Protein AF-A0A8C6VKA5-F1 (afdb_monomer_lite)

Secondary structure (DSSP, 8-state):
-------------SS-----------------------HHHHHHHHHHSTTHHHHHHHHHHHHHHHHHHHHHHHHHHHHHHHHHHHHHHHHHHHHHHHHHT-TT-TTHHHHHHHHHHHHHHHHHHHHHHHHIIIIISHHHHHHHHHHHHHHHHHHHHHHHHHHHHHHHHHHHHHHHHHHHHHHHHHHHHHHHHHHHHHHHHTTS-S--HHHHHHHHHHHHHHHHHHHHHHHHHHHHHHHHHHHHHHHHHHHHHHHHHHHHHHHHHHHHHHHTTT-TTGGGS-S---TT-HHHHHHHHTTSS-----

Foldseek 3Di:
DDDDDDDDDDDDDDDDDDDDDDDDDDDDDDDDDDDPDDPVRVLVVLLPDDCSLVVLLVVLVVVLVVLVVVLVVLVVVLVVLLVVLVVLLVCLVVVLVVLVVDPPDPCSVVSNVVSVVSNVVSVVSNVLSVCCCPPFPNVVLVVLSVVSVVLSVVLVVVLVVLVVVLVVLVVQLVVLVVQLVVLVVVLVVLVVVLVVVVVVVVVDPDDCPVVNVVSVVVSVVSVVSNVVSVVSNVVSVVSSVVSVVVSSVSSSVSSVVSVVSVVVSVVSVVRRCPDVSVVVPPPDPPDDCPVVVVVVVVVPPDDDDD

InterPro domains:
  IPR027267 AH/BAR domain superfamily [G3DSA:1.20.1270.60] (39-277)
  IPR027267 AH/BAR domain superfamily [SSF103657] (52-269)
  IPR031160 F-BAR domain [PS51741] (40-306)
  IPR051025 Rho GTPase-activating [PTHR15228] (62-210)
  IPR054713 GMIP/FCHO2-like, FCH domain [PF22699] (51-272)

pLDDT: mean 76.08, std 25.07, range [24.52, 98.12]

Organism: Naja naja (NCBI:txid35670)

Radius of gyration: 41.22 Å; chains: 1; bounding box: 80×57×147 Å

Sequence (306 aa):
DALEISIGNAYYEIFGLPGTAELQSTASANIGNGERFTIEEADEMLIKCEGGVEAALKYAKMWCKYIKELLNWIDKRITYETEFAKNILKIAEAGRNIVLSQNGMPLQALYTLVMEHDIKAGNIAMDTAGTLHLREYYEPLWAKRNEIEKWRKEFKDQWQKEQKRMNDSLSSMRKSRLHYLQRCEDLEKAKVQSAKAEEEFQTITSSGNKQLEKRRRYRDEAQLKVQESEVAYRSCVSESNNRRLELKKVRERIISHIRKLMYQGDEMLVRVPRHPKATGFPPQMPTVLAYETCILQDSFAGDVYQ

Structure (mmCIF, N/CA/C/O backbone):
data_AF-A0A8C6VKA5-F1
#
_entry.id   AF-A0A8C6VKA5-F1
#
loop_
_atom_site.group_PDB
_atom_site.id
_atom_site.type_symbol
_atom_site.label_atom_id
_atom_site.label_alt_id
_atom_site.label_comp_id
_atom_site.label_asym_id
_atom_site.label_entity_id
_atom_site.label_seq_id
_atom_site.pdbx_PDB_ins_code
_atom_site.Cartn_x
_atom_site.Cartn_y
_atom_site.Cartn_z
_atom_site.occupancy
_atom_site.B_iso_or_equiv
_atom_site.auth_seq_id
_atom_site.auth_comp_id
_atom_site.auth_asym_id
_atom_site.auth_atom_id
_atom_site.pdbx_PDB_model_num
ATOM 1 N N . ASP A 1 1 ? 36.207 -46.364 8.122 1.00 30.02 1 ASP A N 1
ATOM 2 C CA . ASP A 1 1 ? 37.376 -46.156 7.255 1.00 30.02 1 ASP A CA 1
ATOM 3 C C . ASP A 1 1 ? 36.965 -45.897 5.823 1.00 30.02 1 ASP A C 1
ATOM 5 O O . ASP A 1 1 ? 36.061 -46.556 5.334 1.00 30.02 1 ASP A O 1
ATOM 9 N N . ALA A 1 2 ? 37.664 -44.934 5.222 1.00 28.47 2 ALA A N 1
ATOM 10 C CA . ALA A 1 2 ? 37.782 -44.631 3.795 1.00 28.47 2 ALA A CA 1
ATOM 11 C C . ALA A 1 2 ? 36.570 -44.036 3.040 1.00 28.47 2 ALA A C 1
ATOM 13 O O . ALA A 1 2 ? 35.624 -44.708 2.648 1.00 28.47 2 ALA A O 1
ATOM 14 N N . LEU A 1 3 ? 36.702 -42.721 2.828 1.00 30.52 3 LEU A N 1
ATOM 15 C CA . LEU A 1 3 ? 36.365 -41.931 1.637 1.00 30.52 3 LEU A CA 1
ATOM 16 C C . LEU A 1 3 ? 36.137 -42.726 0.338 1.00 30.52 3 LEU A C 1
ATOM 18 O O . LEU A 1 3 ? 37.007 -43.498 -0.042 1.00 30.52 3 LEU A O 1
ATOM 22 N N . GLU A 1 4 ? 35.106 -42.354 -0.428 1.00 28.20 4 GLU A N 1
ATOM 23 C CA . GLU A 1 4 ? 35.310 -41.949 -1.827 1.00 28.20 4 GLU A CA 1
ATOM 24 C C . GLU A 1 4 ? 34.135 -41.124 -2.374 1.00 28.20 4 GLU A C 1
ATOM 26 O O . GLU A 1 4 ? 32.958 -41.434 -2.201 1.00 28.20 4 GLU A O 1
ATOM 31 N N . ILE A 1 5 ? 34.506 -40.015 -3.006 1.00 30.22 5 ILE A N 1
ATOM 32 C CA . ILE A 1 5 ? 33.667 -39.092 -3.762 1.00 30.22 5 ILE A CA 1
ATOM 33 C C . ILE A 1 5 ? 33.513 -39.679 -5.167 1.00 30.22 5 ILE A C 1
ATOM 35 O O . ILE A 1 5 ? 34.523 -39.989 -5.792 1.00 30.22 5 ILE A O 1
ATOM 39 N N . SER A 1 6 ? 32.299 -39.721 -5.720 1.00 26.75 6 SER A N 1
ATOM 40 C CA . SER A 1 6 ? 32.146 -39.570 -7.169 1.00 26.75 6 SER A CA 1
ATOM 41 C C . SER A 1 6 ? 30.825 -38.909 -7.551 1.00 26.75 6 SER A C 1
ATOM 43 O O . SER A 1 6 ? 29.776 -39.110 -6.945 1.00 26.75 6 SER A O 1
ATOM 45 N N . ILE A 1 7 ? 30.970 -38.048 -8.544 1.00 27.02 7 ILE A N 1
ATOM 46 C CA . ILE A 1 7 ? 30.085 -37.018 -9.071 1.00 27.02 7 ILE A CA 1
ATOM 47 C C . ILE A 1 7 ? 29.102 -37.628 -10.081 1.00 27.02 7 ILE A C 1
ATOM 49 O O . ILE A 1 7 ? 29.497 -38.471 -10.879 1.00 27.02 7 ILE A O 1
ATOM 53 N N . GLY A 1 8 ? 27.889 -37.067 -10.165 1.00 24.52 8 GLY A N 1
ATOM 54 C CA . GLY A 1 8 ? 27.296 -36.789 -11.479 1.00 24.52 8 GLY A CA 1
ATOM 55 C C . GLY A 1 8 ? 25.886 -37.308 -11.758 1.00 24.52 8 GLY A C 1
ATOM 56 O O . GLY A 1 8 ? 25.730 -38.464 -12.116 1.00 24.52 8 GLY A O 1
ATOM 57 N N . ASN A 1 9 ? 24.944 -36.350 -11.763 1.00 26.23 9 ASN A N 1
ATOM 58 C CA . ASN A 1 9 ? 23.833 -36.153 -12.715 1.00 26.23 9 ASN A CA 1
ATOM 59 C C . ASN A 1 9 ? 22.750 -37.261 -12.831 1.00 26.23 9 ASN A C 1
ATOM 61 O O . ASN A 1 9 ? 23.038 -38.440 -12.887 1.00 26.23 9 ASN A O 1
ATOM 65 N N . ALA A 1 10 ? 21.453 -36.977 -12.952 1.00 26.86 10 ALA A N 1
ATOM 66 C CA . ALA A 1 10 ? 20.791 -35.787 -13.461 1.00 26.86 10 ALA A CA 1
ATOM 67 C C . ALA A 1 10 ? 19.321 -35.745 -12.997 1.00 26.86 10 ALA A C 1
ATOM 69 O O . ALA A 1 10 ? 18.651 -36.770 -12.969 1.00 26.86 10 ALA A O 1
ATOM 70 N N . TYR A 1 11 ? 18.849 -34.526 -12.716 1.00 32.19 11 TYR A N 1
ATOM 71 C CA . TYR A 1 11 ? 17.541 -33.981 -13.099 1.00 32.19 11 TYR A CA 1
ATOM 72 C C . TYR A 1 11 ? 16.330 -34.925 -13.097 1.00 32.19 11 TYR A C 1
ATOM 74 O O . TYR A 1 11 ? 16.078 -35.567 -14.104 1.00 32.19 11 TYR A O 1
ATOM 82 N N . TYR A 1 12 ? 15.531 -34.881 -12.026 1.00 27.11 12 TYR A N 1
ATOM 83 C CA . TYR A 1 12 ? 14.058 -34.785 -12.033 1.00 27.11 12 TYR A CA 1
ATOM 84 C C . TYR A 1 12 ? 13.578 -34.793 -10.572 1.00 27.11 12 TYR A C 1
ATOM 86 O O . TYR A 1 12 ? 13.401 -35.867 -10.026 1.00 27.11 12 TYR A O 1
ATOM 94 N N . GLU A 1 13 ? 13.416 -33.623 -9.931 1.00 28.64 13 GLU A N 1
ATOM 95 C CA . GLU A 1 13 ? 12.525 -33.418 -8.760 1.00 28.64 13 GLU A CA 1
ATOM 96 C C . GLU A 1 13 ? 12.660 -31.995 -8.182 1.00 28.64 13 GLU A C 1
ATOM 98 O O . GLU A 1 13 ? 13.546 -31.714 -7.383 1.00 28.64 13 GLU A O 1
ATOM 103 N N . ILE A 1 14 ? 11.766 -31.082 -8.573 1.00 32.19 14 ILE A N 1
ATOM 104 C CA . ILE A 1 14 ? 11.487 -29.800 -7.896 1.00 32.19 14 ILE A CA 1
ATOM 105 C C . ILE A 1 14 ? 10.023 -29.472 -8.265 1.00 32.19 14 ILE A C 1
ATOM 107 O O . ILE A 1 14 ? 9.770 -28.989 -9.359 1.00 32.19 14 ILE A O 1
ATOM 111 N N . PHE A 1 15 ? 8.968 -29.758 -7.504 1.00 27.02 15 PHE A N 1
ATOM 112 C CA . PHE A 1 15 ? 8.825 -30.139 -6.108 1.00 27.02 15 PHE A CA 1
ATOM 113 C C . PHE A 1 15 ? 7.570 -31.005 -5.941 1.00 27.02 15 PHE A C 1
ATOM 115 O O . PHE A 1 15 ? 6.478 -30.607 -6.345 1.00 27.02 15 PHE A O 1
ATOM 122 N N . GLY A 1 16 ? 7.714 -32.112 -5.224 1.00 26.62 16 GLY A N 1
ATOM 123 C CA . GLY A 1 16 ? 6.617 -32.761 -4.526 1.00 26.62 16 GLY A CA 1
ATOM 124 C C . GLY A 1 16 ? 7.179 -33.837 -3.619 1.00 26.62 16 GLY A C 1
ATOM 125 O O . GLY A 1 16 ? 7.604 -34.854 -4.132 1.00 26.62 16 GLY A O 1
ATOM 126 N N . LEU A 1 17 ? 7.176 -33.630 -2.301 1.00 28.55 17 LEU A N 1
ATOM 127 C CA . LEU A 1 17 ? 7.265 -34.724 -1.330 1.00 28.55 17 LEU A CA 1
ATOM 128 C C . LEU A 1 17 ? 6.517 -34.361 -0.027 1.00 28.55 17 LEU A C 1
ATOM 130 O O . LEU A 1 17 ? 6.279 -33.177 0.234 1.00 28.55 17 LEU A O 1
ATOM 134 N N . PRO A 1 18 ? 6.081 -35.374 0.747 1.00 31.50 18 PRO A N 1
ATOM 135 C CA . PRO A 1 18 ? 4.853 -35.355 1.527 1.00 31.50 18 PRO A CA 1
ATOM 136 C C . PRO A 1 18 ? 5.070 -35.412 3.050 1.00 31.50 18 PRO A C 1
ATOM 138 O O . PRO A 1 18 ? 6.119 -35.812 3.538 1.00 31.50 18 PRO A O 1
ATOM 141 N N . GLY A 1 19 ? 3.995 -35.092 3.777 1.00 24.66 19 GLY A N 1
ATOM 142 C CA . GLY A 1 19 ? 3.527 -35.848 4.944 1.00 24.66 19 GLY A CA 1
ATOM 143 C C . GLY A 1 19 ? 4.345 -35.826 6.238 1.00 24.66 19 GLY A C 1
ATOM 144 O O . GLY A 1 19 ? 5.205 -36.671 6.452 1.00 24.66 19 GLY A O 1
ATOM 145 N N . THR A 1 20 ? 3.886 -35.021 7.197 1.00 28.48 20 THR A N 1
ATOM 146 C CA . THR A 1 20 ? 3.724 -35.474 8.588 1.00 28.48 20 THR A CA 1
ATOM 147 C C . THR A 1 20 ? 2.272 -35.217 9.018 1.00 28.48 20 THR A C 1
ATOM 149 O O . THR A 1 20 ? 1.837 -34.078 9.164 1.00 28.48 20 THR A O 1
ATOM 152 N N . ALA A 1 21 ? 1.493 -36.295 9.149 1.00 28.97 21 ALA A N 1
ATOM 153 C CA . ALA A 1 21 ? 0.297 -36.359 9.997 1.00 28.97 21 ALA A CA 1
ATOM 154 C C . ALA A 1 21 ? 0.791 -36.654 11.438 1.00 28.97 21 ALA A C 1
ATOM 156 O O . ALA A 1 21 ? 1.881 -37.192 11.591 1.00 28.97 21 ALA A O 1
ATOM 157 N N . GLU A 1 22 ? 0.151 -36.308 12.551 1.00 26.17 22 GLU A N 1
ATOM 158 C CA . GLU A 1 22 ? -1.266 -36.193 12.869 1.00 26.17 22 GLU A CA 1
ATOM 159 C C . GLU A 1 22 ? -1.460 -35.160 13.994 1.00 26.17 22 GLU A C 1
ATOM 161 O O . GLU A 1 22 ? -0.696 -35.125 14.956 1.00 26.17 22 GLU A O 1
ATOM 166 N N . LEU A 1 23 ? -2.531 -34.372 13.908 1.00 29.77 23 LEU A N 1
ATOM 167 C CA . LEU A 1 23 ? -3.522 -34.240 14.981 1.00 29.77 23 LEU A CA 1
ATOM 168 C C . LEU A 1 23 ? -4.789 -33.634 14.362 1.00 29.77 23 LEU A C 1
ATOM 170 O O . LEU A 1 23 ? -4.792 -32.525 13.831 1.00 29.77 23 LEU A O 1
ATOM 174 N N . GLN A 1 24 ? -5.835 -34.460 14.369 1.00 28.08 24 GLN A N 1
ATOM 175 C CA . GLN A 1 24 ? -7.208 -34.222 13.917 1.00 28.08 24 GLN A CA 1
ATOM 176 C C . GLN A 1 24 ? -7.790 -32.975 14.632 1.00 28.08 24 GLN A C 1
ATOM 178 O O . GLN A 1 24 ? -7.353 -32.627 15.720 1.00 28.08 24 GLN A O 1
ATOM 183 N N . SER A 1 25 ? -8.801 -32.252 14.153 1.00 25.44 25 SER A N 1
ATOM 184 C CA . SER A 1 25 ? -10.033 -32.729 13.545 1.00 25.44 25 SER A CA 1
ATOM 185 C C . SER A 1 25 ? -10.895 -31.539 13.096 1.00 25.44 25 SER A C 1
ATOM 187 O O . SER A 1 25 ? -10.917 -30.494 13.742 1.00 25.44 25 SER A O 1
ATOM 189 N N . THR A 1 26 ? -11.715 -31.811 12.084 1.00 27.88 26 THR A N 1
ATOM 190 C CA . THR A 1 26 ? -12.967 -31.150 11.675 1.00 27.88 26 THR A CA 1
ATOM 191 C C . THR A 1 26 ? -12.948 -29.980 10.681 1.00 27.88 26 THR A C 1
ATOM 193 O O . THR A 1 26 ? -12.428 -28.899 10.920 1.00 27.88 26 THR A O 1
ATOM 196 N N . ALA A 1 27 ? -13.705 -30.251 9.608 1.00 31.52 27 ALA A N 1
ATOM 197 C CA . ALA A 1 27 ? -14.437 -29.353 8.722 1.00 31.52 27 ALA A CA 1
ATOM 198 C C . ALA A 1 27 ? -13.637 -28.572 7.667 1.00 31.52 27 ALA A C 1
ATOM 200 O O . ALA A 1 27 ? -13.193 -27.453 7.892 1.00 31.52 27 ALA A O 1
ATOM 201 N N . SER A 1 28 ? -13.648 -29.070 6.428 1.00 28.11 28 SER A N 1
ATOM 202 C CA . SER A 1 28 ? -14.569 -28.517 5.419 1.00 28.11 28 SER A CA 1
ATOM 203 C C . SER A 1 28 ? -14.507 -29.307 4.113 1.00 28.11 28 SER A C 1
ATOM 205 O O . SER A 1 28 ? -13.442 -29.635 3.599 1.00 28.11 28 SER A O 1
ATOM 207 N N . ALA A 1 29 ? -15.696 -29.635 3.622 1.00 31.27 29 ALA A N 1
ATOM 208 C CA . ALA A 1 29 ? -15.948 -30.328 2.376 1.00 31.27 29 ALA A CA 1
ATOM 209 C C . ALA A 1 29 ? -15.672 -29.441 1.147 1.00 31.27 29 ALA A C 1
ATOM 211 O O . ALA A 1 29 ? -15.857 -28.230 1.202 1.00 31.27 29 ALA A O 1
ATOM 212 N N . ASN A 1 30 ? -15.308 -30.112 0.049 1.00 33.75 30 ASN A N 1
ATOM 213 C CA . ASN A 1 30 ? -15.488 -29.740 -1.359 1.00 33.75 30 ASN A CA 1
ATOM 214 C C . ASN A 1 30 ? -15.142 -28.307 -1.795 1.00 33.75 30 ASN A C 1
ATOM 216 O O . ASN A 1 30 ? -15.966 -27.402 -1.716 1.00 33.75 30 ASN A O 1
ATOM 220 N N . ILE A 1 31 ? -13.995 -28.164 -2.466 1.00 35.16 31 ILE A N 1
ATOM 221 C CA . ILE A 1 31 ? -13.795 -27.116 -3.475 1.00 35.16 31 ILE A CA 1
ATOM 222 C C . ILE A 1 31 ? -13.535 -27.822 -4.806 1.00 35.16 31 ILE A C 1
ATOM 224 O O . ILE A 1 31 ? -12.411 -28.198 -5.132 1.00 35.16 31 ILE A O 1
ATOM 228 N N . GLY A 1 32 ? -14.623 -28.062 -5.535 1.00 31.59 32 GLY A N 1
ATOM 229 C CA . GLY A 1 32 ? -14.611 -28.372 -6.958 1.00 31.59 32 GLY A CA 1
ATOM 230 C C . GLY A 1 32 ? -15.017 -27.127 -7.749 1.00 31.59 32 GLY A C 1
ATOM 231 O O . GLY A 1 32 ? -15.870 -26.372 -7.295 1.00 31.59 32 GLY A O 1
ATOM 232 N N . ASN A 1 33 ? -14.421 -26.986 -8.934 1.00 33.56 33 ASN A N 1
ATOM 233 C CA . ASN A 1 33 ? -14.591 -25.950 -9.962 1.00 33.56 33 ASN A CA 1
ATOM 234 C C . ASN A 1 33 ? -13.856 -24.614 -9.770 1.00 33.56 33 ASN A C 1
ATOM 236 O O . ASN A 1 33 ? -14.171 -23.787 -8.922 1.00 33.56 33 ASN A O 1
ATOM 240 N N . GLY A 1 34 ? -12.894 -24.390 -10.672 1.00 39.41 34 GLY A N 1
ATOM 241 C CA . GLY A 1 34 ? -12.299 -23.090 -10.954 1.00 39.41 34 GLY A CA 1
ATOM 242 C C . GLY A 1 34 ? -13.273 -22.199 -11.718 1.00 39.41 34 GLY A C 1
ATOM 243 O O . GLY A 1 34 ? -13.143 -22.023 -12.928 1.00 39.41 34 GLY A O 1
ATOM 244 N N . GLU A 1 35 ? -14.242 -21.634 -11.009 1.00 41.28 35 GLU A N 1
ATOM 245 C CA . GLU A 1 35 ? -14.992 -20.481 -11.494 1.00 41.28 35 GLU A CA 1
ATOM 246 C C . GLU A 1 35 ? -14.107 -19.232 -11.387 1.00 41.28 35 GLU A C 1
ATOM 248 O O . GLU A 1 35 ? -13.490 -18.957 -10.354 1.00 41.28 35 GLU A O 1
ATOM 253 N N . ARG A 1 36 ? -14.002 -18.467 -12.481 1.00 44.97 36 ARG A N 1
ATOM 254 C CA . ARG A 1 36 ? -13.462 -17.105 -12.423 1.00 44.97 36 ARG A CA 1
ATOM 255 C C . ARG A 1 36 ? -14.445 -16.271 -11.607 1.00 44.97 36 ARG A C 1
ATOM 257 O O . ARG A 1 36 ? -15.444 -15.818 -12.153 1.00 44.97 36 ARG A O 1
ATOM 264 N N . PHE A 1 37 ? -14.145 -16.082 -10.327 1.00 46.62 37 PHE A N 1
ATOM 265 C CA . PHE A 1 37 ? -14.880 -15.159 -9.469 1.00 46.62 37 PHE A CA 1
ATOM 266 C C . PHE A 1 37 ? -14.964 -13.779 -10.124 1.00 46.62 37 PHE A C 1
ATOM 268 O O . PHE A 1 37 ? -13.972 -13.276 -10.669 1.00 46.62 37 PHE A O 1
ATOM 275 N N . THR A 1 38 ? -16.138 -13.158 -10.058 1.00 64.06 38 THR A N 1
ATOM 276 C CA . THR A 1 38 ? -16.267 -11.737 -10.371 1.00 64.06 38 THR A CA 1
ATOM 277 C C . THR A 1 38 ? -15.461 -10.909 -9.367 1.00 64.06 38 THR A C 1
ATOM 279 O O . THR A 1 38 ? -15.091 -11.363 -8.279 1.00 64.06 38 THR A O 1
ATOM 282 N N . ILE A 1 39 ? -15.136 -9.676 -9.751 1.00 61.91 39 ILE A N 1
ATOM 283 C CA . ILE A 1 39 ? -14.315 -8.762 -8.949 1.00 61.91 39 ILE A CA 1
ATOM 284 C C . ILE A 1 39 ? -14.961 -8.510 -7.578 1.00 61.91 39 ILE A C 1
ATOM 286 O O . ILE A 1 39 ? -14.274 -8.436 -6.558 1.00 61.91 39 ILE A O 1
ATOM 290 N N . GLU A 1 40 ? -16.283 -8.402 -7.568 1.00 66.12 40 GLU A N 1
ATOM 291 C CA . GLU A 1 40 ? -17.113 -8.179 -6.396 1.00 66.12 40 GLU A CA 1
ATOM 292 C C . GLU A 1 40 ? -17.187 -9.437 -5.515 1.00 66.12 40 GLU A C 1
ATOM 294 O O . GLU A 1 40 ? -17.049 -9.334 -4.298 1.00 66.12 40 GLU A O 1
ATOM 299 N N . GLU A 1 41 ? -17.295 -10.631 -6.105 1.00 64.25 41 GLU A N 1
ATOM 300 C CA . GLU A 1 41 ? -17.298 -11.905 -5.366 1.00 64.25 41 GLU A CA 1
ATOM 301 C C . GLU A 1 41 ? -15.949 -12.202 -4.696 1.00 64.25 41 GLU A C 1
ATOM 303 O O . GLU A 1 41 ? -15.910 -12.683 -3.561 1.00 64.25 41 GLU A O 1
ATOM 308 N N . ALA A 1 42 ? -14.835 -11.879 -5.359 1.00 65.50 42 ALA A N 1
ATOM 309 C CA . ALA A 1 42 ? -13.499 -12.030 -4.787 1.00 65.50 42 ALA A CA 1
ATOM 310 C C . ALA A 1 42 ? -13.275 -11.078 -3.596 1.00 65.50 42 ALA A C 1
ATOM 312 O O . ALA A 1 42 ? -12.729 -11.491 -2.567 1.00 65.50 42 ALA A O 1
ATOM 313 N N . ASP A 1 43 ? -13.734 -9.824 -3.707 1.00 69.88 43 ASP A N 1
ATOM 314 C CA . ASP A 1 43 ? -13.731 -8.868 -2.596 1.00 69.88 43 ASP A CA 1
ATOM 315 C C . ASP A 1 43 ? -14.608 -9.379 -1.446 1.00 69.88 43 ASP A C 1
ATOM 317 O O . ASP A 1 43 ? -14.170 -9.386 -0.296 1.00 69.88 43 ASP A O 1
ATOM 321 N N . GLU A 1 44 ? -15.816 -9.867 -1.739 1.00 69.69 44 GLU A N 1
ATOM 322 C CA . GLU A 1 44 ? -16.719 -10.426 -0.733 1.00 69.69 44 GLU A CA 1
ATOM 323 C C . GLU A 1 44 ? -16.117 -11.627 0.000 1.00 69.69 44 GLU A C 1
ATOM 325 O O . GLU A 1 44 ? -16.237 -11.719 1.225 1.00 69.69 44 GLU A O 1
ATOM 330 N N . MET A 1 45 ? -15.444 -12.534 -0.710 1.00 69.56 45 MET A N 1
ATOM 331 C CA . MET A 1 45 ? -14.731 -13.654 -0.095 1.00 69.56 45 MET A CA 1
ATOM 332 C C . MET A 1 45 ? -13.596 -13.165 0.814 1.00 69.56 45 MET A C 1
ATOM 334 O O . MET A 1 45 ? -13.502 -13.591 1.966 1.00 69.56 45 MET A O 1
ATOM 338 N N . LEU A 1 46 ? -12.774 -12.218 0.351 1.00 67.38 46 LEU A N 1
ATOM 339 C CA . LEU A 1 46 ? -11.685 -11.632 1.145 1.00 67.38 46 LEU A CA 1
ATOM 340 C C . LEU A 1 46 ? -12.193 -10.867 2.377 1.00 67.38 46 LEU A C 1
ATOM 342 O O . LEU A 1 46 ? -11.557 -10.903 3.432 1.00 67.38 46 LEU A O 1
ATOM 346 N N . ILE A 1 47 ? -13.343 -10.201 2.277 1.00 72.38 47 ILE A N 1
ATOM 347 C CA . ILE A 1 47 ? -13.985 -9.507 3.399 1.00 72.38 47 ILE A CA 1
ATOM 348 C C . ILE A 1 47 ? -14.525 -10.513 4.428 1.00 72.38 47 ILE A C 1
ATOM 350 O O . ILE A 1 47 ? -14.447 -10.248 5.634 1.00 72.38 47 ILE A O 1
ATOM 354 N N . LYS A 1 48 ? -15.055 -11.657 3.977 1.00 71.69 48 LYS A N 1
ATOM 355 C CA . LYS A 1 48 ? -15.626 -12.710 4.836 1.00 71.69 48 LYS A CA 1
ATOM 356 C C . LYS A 1 48 ? -14.546 -13.552 5.534 1.00 71.69 48 LYS A C 1
ATOM 358 O O . LYS A 1 48 ? -14.772 -13.986 6.660 1.00 71.69 48 LYS A O 1
ATOM 363 N N . CYS A 1 49 ? -13.360 -13.716 4.943 1.00 75.81 49 CYS A N 1
ATOM 364 C CA . CYS A 1 49 ? -12.264 -14.492 5.532 1.00 75.81 49 CYS A CA 1
ATOM 365 C C . CYS A 1 49 ? -11.574 -13.795 6.725 1.00 75.81 49 CYS A C 1
ATOM 367 O O . CYS A 1 49 ? -11.258 -12.596 6.708 1.00 75.81 49 CYS A O 1
ATOM 369 N N . GLU A 1 50 ? -11.260 -14.553 7.779 1.00 72.94 50 GLU A N 1
ATOM 370 C CA . GLU A 1 50 ? -10.285 -14.117 8.787 1.00 72.94 50 GLU A CA 1
ATOM 371 C C . GLU A 1 50 ? -8.907 -13.958 8.128 1.00 72.94 50 GLU A C 1
ATOM 373 O O . GLU A 1 50 ? -8.482 -14.792 7.334 1.00 72.94 50 GLU A O 1
ATOM 378 N N . GLY A 1 51 ? -8.222 -12.842 8.390 1.00 82.19 51 GLY A N 1
ATOM 379 C CA . GLY A 1 51 ? -6.922 -12.561 7.767 1.00 82.19 51 GLY A CA 1
ATOM 380 C C . GLY A 1 51 ? -6.952 -12.066 6.309 1.00 82.19 51 GLY A C 1
ATOM 381 O O . GLY A 1 51 ? -5.898 -11.957 5.684 1.00 82.19 51 GLY A O 1
ATOM 382 N N . GLY A 1 52 ? -8.122 -11.754 5.733 1.00 85.75 52 GLY A N 1
ATOM 383 C CA . GLY A 1 52 ? -8.211 -11.306 4.333 1.00 85.75 52 GLY A CA 1
ATOM 384 C C . GLY A 1 52 ? -7.434 -10.015 4.026 1.00 85.75 52 GLY A C 1
ATOM 385 O O . GLY A 1 52 ? -6.805 -9.894 2.974 1.00 85.75 52 GLY A O 1
ATOM 386 N N . VAL A 1 53 ? -7.389 -9.073 4.975 1.00 90.00 53 VAL A N 1
ATOM 387 C CA . VAL A 1 53 ? -6.602 -7.832 4.843 1.00 90.00 53 VAL A CA 1
ATOM 388 C C . VAL A 1 53 ? -5.105 -8.148 4.801 1.00 90.00 53 VAL A C 1
ATOM 390 O O . VAL A 1 53 ? -4.376 -7.627 3.959 1.00 90.00 53 VAL A O 1
ATOM 393 N N . GLU A 1 54 ? -4.636 -9.040 5.671 1.00 91.81 54 GLU A N 1
ATOM 394 C CA . GLU A 1 54 ? -3.255 -9.513 5.712 1.00 91.81 54 GLU A CA 1
ATOM 395 C C . GLU A 1 54 ? -2.866 -10.233 4.421 1.00 91.81 54 GLU A C 1
ATOM 397 O O . GLU A 1 54 ? -1.764 -10.012 3.912 1.00 91.81 54 GLU A O 1
ATOM 402 N N . ALA A 1 55 ? -3.764 -11.051 3.867 1.00 88.56 55 ALA A N 1
ATOM 403 C CA . ALA A 1 55 ? -3.559 -11.721 2.588 1.00 88.56 55 ALA A CA 1
ATOM 404 C C . ALA A 1 55 ? -3.409 -10.709 1.438 1.00 88.56 55 ALA A C 1
ATOM 406 O O . ALA A 1 55 ? -2.434 -10.782 0.686 1.00 88.56 55 ALA A O 1
ATOM 407 N N . ALA A 1 56 ? -4.296 -9.712 1.353 1.00 89.81 56 ALA A N 1
ATOM 408 C CA . ALA A 1 56 ? -4.218 -8.648 0.349 1.00 89.81 56 ALA A CA 1
ATOM 409 C C . ALA A 1 56 ? -2.923 -7.820 0.479 1.00 89.81 56 ALA A C 1
ATOM 411 O O . ALA A 1 56 ? -2.218 -7.579 -0.504 1.00 89.81 56 ALA A O 1
ATOM 412 N N . LEU A 1 57 ? -2.544 -7.440 1.705 1.00 92.12 57 LEU A N 1
ATOM 413 C CA . LEU A 1 57 ? -1.287 -6.732 1.978 1.00 92.12 57 LEU A CA 1
ATOM 414 C C . LEU A 1 57 ? -0.057 -7.583 1.628 1.00 92.12 57 LEU A C 1
ATOM 416 O O . LEU A 1 57 ? 0.936 -7.061 1.110 1.00 92.12 57 LEU A O 1
ATOM 420 N N . LYS A 1 58 ? -0.100 -8.892 1.902 1.00 92.00 58 LYS A N 1
ATOM 421 C CA . LYS A 1 58 ? 0.965 -9.837 1.543 1.00 92.00 58 LYS A CA 1
ATOM 422 C C . LYS A 1 58 ? 1.110 -9.940 0.028 1.00 92.00 58 LYS A C 1
ATOM 424 O O . LYS A 1 58 ? 2.237 -9.875 -0.459 1.00 92.00 58 LYS A O 1
ATOM 429 N N . TYR A 1 59 ? 0.002 -10.031 -0.702 1.00 91.38 59 TYR A N 1
ATOM 430 C CA . TYR A 1 59 ? 0.016 -10.044 -2.160 1.00 91.38 59 TYR A CA 1
ATOM 431 C C . TYR A 1 59 ? 0.632 -8.759 -2.729 1.00 91.38 59 TYR A C 1
ATOM 433 O O . TYR A 1 59 ? 1.603 -8.831 -3.478 1.00 91.38 59 TYR A O 1
ATOM 441 N N . ALA A 1 60 ? 0.190 -7.584 -2.271 1.00 92.94 60 ALA A N 1
ATOM 442 C CA . ALA A 1 60 ? 0.774 -6.308 -2.693 1.00 92.94 60 ALA A CA 1
ATOM 443 C C . ALA A 1 60 ? 2.287 -6.226 -2.402 1.00 92.94 60 ALA A C 1
ATOM 445 O O . ALA A 1 60 ? 3.062 -5.713 -3.208 1.00 92.94 60 ALA A O 1
ATOM 446 N N . LYS A 1 61 ? 2.754 -6.783 -1.273 1.00 96.00 61 LYS A N 1
ATOM 447 C CA . LYS A 1 61 ? 4.194 -6.901 -0.976 1.00 96.00 61 LYS A CA 1
ATOM 448 C C . LYS A 1 61 ? 4.924 -7.804 -1.974 1.00 96.00 61 LYS A C 1
ATOM 450 O O . LYS A 1 61 ? 6.043 -7.474 -2.367 1.00 96.00 61 LYS A O 1
ATOM 455 N N . MET A 1 62 ? 4.331 -8.937 -2.343 1.00 94.81 62 MET A N 1
ATOM 456 C CA . MET A 1 62 ? 4.903 -9.849 -3.337 1.00 94.81 62 MET A CA 1
ATOM 457 C C . MET A 1 62 ? 4.989 -9.180 -4.709 1.00 94.81 62 MET A C 1
ATOM 459 O O . MET A 1 62 ? 6.056 -9.219 -5.317 1.00 94.81 62 MET A O 1
ATOM 463 N N . TRP A 1 63 ? 3.932 -8.484 -5.132 1.00 94.12 63 TRP A N 1
ATOM 464 C CA . TRP A 1 63 ? 3.905 -7.707 -6.371 1.00 94.12 63 TRP A CA 1
ATOM 465 C C . TRP A 1 63 ? 5.025 -6.653 -6.389 1.00 94.12 63 TRP A C 1
ATOM 467 O O . TRP A 1 63 ? 5.875 -6.660 -7.275 1.00 94.12 63 TRP A O 1
ATOM 477 N N . CYS A 1 64 ? 5.160 -5.838 -5.335 1.00 96.06 64 CYS A N 1
ATOM 478 C CA . CYS A 1 64 ? 6.243 -4.848 -5.230 1.00 96.06 64 CYS A CA 1
ATOM 479 C C . CYS A 1 64 ? 7.659 -5.446 -5.267 1.00 96.06 64 CYS A C 1
ATOM 481 O O . CYS A 1 64 ? 8.603 -4.747 -5.652 1.00 96.06 64 CYS A O 1
ATOM 483 N N . LYS A 1 65 ? 7.832 -6.692 -4.801 1.00 96.38 65 LYS A N 1
ATOM 484 C CA . LYS A 1 65 ? 9.109 -7.417 -4.867 1.00 96.38 65 LYS A CA 1
ATOM 485 C C . LYS A 1 65 ? 9.372 -7.904 -6.288 1.00 96.38 65 LYS A C 1
ATOM 487 O O . LYS A 1 65 ? 10.455 -7.659 -6.801 1.00 96.38 65 LYS A O 1
ATOM 492 N N . TYR A 1 66 ? 8.384 -8.532 -6.917 1.00 94.19 66 TYR A N 1
ATOM 493 C CA . TYR A 1 66 ? 8.473 -8.996 -8.299 1.00 94.19 66 TYR A CA 1
ATOM 494 C C . TYR A 1 66 ? 8.855 -7.855 -9.251 1.00 94.19 66 TYR A C 1
ATOM 496 O O . TYR A 1 66 ? 9.829 -7.960 -9.991 1.00 94.19 66 TYR A O 1
ATOM 504 N N . ILE A 1 67 ? 8.171 -6.716 -9.141 1.00 94.44 67 ILE A N 1
ATOM 505 C CA . ILE A 1 67 ? 8.418 -5.551 -9.998 1.00 94.44 67 ILE A CA 1
ATOM 506 C C . ILE A 1 67 ? 9.789 -4.937 -9.760 1.00 94.44 67 ILE A C 1
ATOM 508 O O . ILE A 1 67 ? 10.418 -4.464 -10.698 1.00 94.44 67 ILE A O 1
ATOM 512 N N . LYS A 1 68 ? 10.293 -4.977 -8.524 1.00 95.56 68 LYS A N 1
ATOM 513 C CA . LYS A 1 68 ? 11.659 -4.536 -8.237 1.00 95.56 68 LYS A CA 1
ATOM 514 C C . LYS A 1 68 ? 12.684 -5.377 -9.002 1.00 95.56 68 LYS A C 1
ATOM 516 O O . LYS A 1 68 ? 13.595 -4.813 -9.594 1.00 95.56 68 LYS A O 1
ATOM 521 N N . GLU A 1 69 ? 12.534 -6.700 -8.998 1.00 94.50 69 GLU A N 1
ATOM 522 C CA . GLU A 1 69 ? 13.451 -7.575 -9.735 1.00 94.50 69 GLU A CA 1
ATOM 523 C C . GLU A 1 69 ? 13.327 -7.380 -11.252 1.00 94.50 69 GLU A C 1
ATOM 525 O O . GLU A 1 69 ? 14.340 -7.335 -11.948 1.00 94.50 69 GLU A O 1
ATOM 530 N N . LEU A 1 70 ? 12.107 -7.171 -11.756 1.00 90.25 70 LEU A N 1
ATOM 531 C CA . LEU A 1 70 ? 11.869 -6.855 -13.165 1.00 90.25 70 LEU A CA 1
ATOM 532 C C . LEU A 1 70 ? 12.548 -5.540 -13.578 1.00 90.25 70 LEU A C 1
ATOM 534 O O . LEU A 1 70 ? 13.278 -5.508 -14.565 1.00 90.25 70 LEU A O 1
ATOM 538 N N . LEU A 1 71 ? 12.368 -4.475 -12.793 1.00 91.31 71 LEU A N 1
ATOM 539 C CA . LEU A 1 71 ? 13.015 -3.181 -13.019 1.00 91.31 71 LEU A CA 1
ATOM 540 C C . LEU A 1 71 ? 14.543 -3.302 -12.996 1.00 91.31 71 LEU A C 1
ATOM 542 O O . LEU A 1 71 ? 15.199 -2.755 -13.875 1.00 91.31 71 LEU A O 1
ATOM 546 N N . ASN A 1 72 ? 15.110 -4.063 -12.053 1.00 93.06 72 ASN A N 1
ATOM 547 C CA . ASN A 1 72 ? 16.556 -4.300 -11.984 1.00 93.06 72 ASN A CA 1
ATOM 548 C C . ASN A 1 72 ? 17.098 -4.988 -13.246 1.00 93.06 72 ASN A C 1
ATOM 550 O O . ASN A 1 72 ? 18.188 -4.660 -13.713 1.00 93.06 72 ASN A O 1
ATOM 554 N N . TRP A 1 73 ? 16.376 -5.979 -13.776 1.00 91.44 73 TRP A N 1
ATOM 555 C CA . TRP A 1 73 ? 16.771 -6.653 -15.013 1.00 91.44 73 TRP A CA 1
ATOM 556 C C . TRP A 1 73 ? 16.728 -5.694 -16.209 1.00 91.44 73 TRP A C 1
ATOM 558 O O . TRP A 1 73 ? 17.660 -5.669 -17.012 1.00 91.44 73 TRP A O 1
ATOM 568 N N . ILE A 1 74 ? 15.690 -4.864 -16.294 1.00 88.19 74 ILE A N 1
ATOM 569 C CA . ILE A 1 74 ? 15.491 -3.923 -17.404 1.00 88.19 74 ILE A CA 1
ATOM 570 C C . ILE A 1 74 ? 16.522 -2.810 -17.394 1.00 88.19 74 ILE A C 1
ATOM 572 O O . ILE A 1 74 ? 17.076 -2.498 -18.442 1.00 88.19 74 ILE A O 1
ATOM 576 N N . ASP A 1 75 ? 16.833 -2.267 -16.223 1.00 88.81 75 ASP A N 1
ATOM 577 C CA . 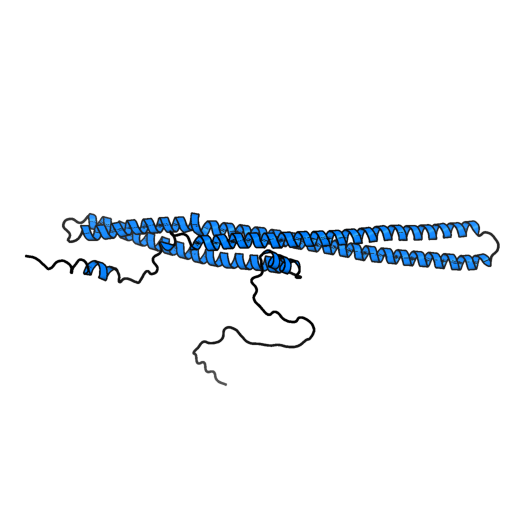ASP A 1 75 ? 17.868 -1.248 -16.067 1.00 88.81 75 ASP A CA 1
ATOM 578 C C . ASP A 1 75 ? 19.234 -1.765 -16.546 1.00 88.81 75 ASP A C 1
ATOM 580 O O . ASP A 1 75 ? 19.918 -1.112 -17.338 1.00 88.81 75 ASP A O 1
ATOM 584 N N . LYS A 1 76 ? 19.589 -3.007 -16.182 1.00 91.06 76 LYS A N 1
ATOM 585 C CA . LYS A 1 76 ? 20.803 -3.670 -16.687 1.00 91.06 76 LYS A CA 1
ATOM 586 C C . LYS A 1 76 ? 20.764 -3.879 -18.198 1.00 91.06 76 LYS A C 1
ATOM 588 O O . LYS A 1 76 ? 21.753 -3.601 -18.869 1.00 91.06 76 LYS A O 1
ATOM 593 N N . ARG A 1 77 ? 19.636 -4.349 -18.738 1.00 87.75 77 ARG A N 1
ATOM 594 C CA . ARG A 1 77 ? 19.458 -4.557 -20.183 1.00 87.75 77 ARG A CA 1
ATOM 595 C C . ARG A 1 77 ? 19.652 -3.251 -20.959 1.00 87.75 77 ARG A C 1
ATOM 597 O O . ARG A 1 77 ? 20.452 -3.227 -21.886 1.00 87.75 77 ARG A O 1
ATOM 604 N N . ILE A 1 78 ? 18.976 -2.174 -20.551 1.00 87.19 78 ILE A N 1
ATOM 605 C CA . ILE A 1 78 ? 19.093 -0.843 -21.170 1.00 87.19 78 ILE A CA 1
ATOM 606 C C . ILE A 1 78 ? 20.530 -0.324 -21.062 1.00 87.19 78 ILE A C 1
ATOM 608 O O . ILE A 1 78 ? 21.063 0.217 -22.031 1.00 87.19 78 ILE A O 1
ATOM 612 N N . THR A 1 79 ? 21.183 -0.528 -19.914 1.00 90.38 79 THR A N 1
ATOM 613 C CA . THR A 1 79 ? 22.589 -0.150 -19.719 1.00 90.38 79 THR A CA 1
ATOM 614 C C . THR A 1 79 ? 23.493 -0.856 -20.729 1.00 90.38 79 THR A C 1
ATOM 616 O O . THR A 1 79 ? 24.284 -0.201 -21.401 1.00 90.38 79 THR A O 1
ATOM 619 N N . TYR A 1 80 ? 23.354 -2.173 -20.900 1.00 89.75 80 TYR A N 1
ATOM 620 C CA . TYR A 1 80 ? 24.175 -2.928 -21.851 1.00 89.75 80 TYR A CA 1
ATOM 621 C C . TYR A 1 80 ? 23.911 -2.547 -23.310 1.00 89.75 80 TYR A C 1
ATOM 623 O O . TYR A 1 80 ? 24.860 -2.425 -24.080 1.00 89.75 80 TYR A O 1
ATOM 631 N N . GLU A 1 81 ? 22.656 -2.302 -23.686 1.00 86.94 81 GLU A N 1
ATOM 632 C CA . GLU A 1 81 ? 22.313 -1.822 -25.032 1.00 86.94 81 GLU A CA 1
ATOM 633 C C . GLU A 1 81 ? 22.901 -0.437 -25.310 1.00 86.94 81 GLU A C 1
ATOM 635 O O . GLU A 1 81 ? 23.451 -0.194 -26.384 1.00 86.94 81 GLU A O 1
ATOM 640 N N . THR A 1 82 ? 22.853 0.448 -24.315 1.00 89.56 82 THR A N 1
ATOM 641 C CA . THR A 1 82 ? 23.421 1.795 -24.406 1.00 89.56 82 THR A CA 1
ATOM 642 C C . THR A 1 82 ? 24.940 1.746 -24.570 1.00 89.56 82 THR A C 1
ATOM 644 O O . THR A 1 82 ? 25.488 2.429 -25.432 1.00 89.56 82 THR A O 1
ATOM 647 N N . GLU A 1 83 ? 25.635 0.926 -23.779 1.00 93.56 83 GLU A N 1
ATOM 648 C CA . GLU A 1 83 ? 27.091 0.777 -23.881 1.00 93.56 83 GLU A CA 1
ATOM 649 C C . GLU A 1 83 ? 27.513 0.129 -25.207 1.00 93.56 83 GLU A C 1
ATOM 651 O O . GLU A 1 83 ? 28.482 0.568 -25.826 1.00 93.56 83 GLU A O 1
ATOM 656 N N . PHE A 1 84 ? 26.764 -0.863 -25.698 1.00 91.25 84 PHE A N 1
ATOM 657 C CA . PHE A 1 84 ? 26.995 -1.441 -27.022 1.00 91.25 84 PHE A CA 1
ATOM 658 C C . PHE A 1 84 ? 26.870 -0.385 -28.130 1.00 91.25 84 PHE A C 1
ATOM 660 O O . PHE A 1 84 ? 27.802 -0.213 -28.916 1.00 91.25 84 PHE A O 1
ATOM 667 N N . ALA A 1 85 ? 25.769 0.375 -28.153 1.00 92.62 85 ALA A N 1
ATOM 668 C CA . ALA A 1 85 ? 25.540 1.414 -29.155 1.00 92.62 85 ALA A CA 1
ATOM 669 C C . ALA A 1 85 ? 26.632 2.498 -29.126 1.00 92.62 85 ALA A C 1
ATOM 671 O O . ALA A 1 85 ? 27.162 2.865 -30.175 1.00 92.62 85 ALA A O 1
ATOM 672 N N . LYS A 1 86 ? 27.036 2.954 -27.931 1.00 95.62 86 LYS A N 1
ATOM 673 C CA . LYS A 1 86 ? 28.140 3.914 -27.757 1.00 95.62 86 LYS A CA 1
ATOM 674 C C . LYS A 1 86 ? 29.464 3.393 -28.314 1.00 95.62 86 LYS A C 1
ATOM 676 O O . LYS A 1 86 ? 30.204 4.148 -28.940 1.00 95.62 86 LYS A O 1
ATOM 681 N N . ASN A 1 87 ? 29.776 2.118 -28.084 1.00 96.44 87 ASN A N 1
ATOM 682 C CA . ASN A 1 87 ? 31.021 1.523 -28.562 1.00 96.44 87 ASN A CA 1
ATOM 683 C C . ASN A 1 87 ? 31.052 1.416 -30.092 1.00 96.44 87 ASN A C 1
ATOM 685 O O . ASN A 1 87 ? 32.072 1.760 -30.689 1.00 96.44 87 ASN A O 1
ATOM 689 N N . ILE A 1 88 ? 29.938 1.016 -30.720 1.00 95.00 88 ILE A N 1
ATOM 690 C CA . ILE A 1 88 ? 29.804 0.987 -32.186 1.00 95.00 88 ILE A CA 1
ATOM 691 C C . ILE A 1 88 ? 29.923 2.397 -32.774 1.00 95.00 88 ILE A C 1
ATOM 693 O O . ILE A 1 88 ? 30.710 2.607 -33.695 1.00 95.00 88 ILE A O 1
ATOM 697 N N . LEU A 1 89 ? 29.225 3.381 -32.197 1.00 95.62 89 LEU A N 1
ATOM 698 C CA . LEU A 1 89 ? 29.324 4.784 -32.611 1.00 95.62 89 LEU A CA 1
ATOM 699 C C . LEU A 1 89 ? 30.767 5.279 -32.594 1.00 95.62 89 LEU A C 1
ATOM 701 O O . LEU A 1 89 ? 31.253 5.819 -33.584 1.00 95.62 89 LEU A O 1
ATOM 705 N N . LYS A 1 90 ? 31.479 5.025 -31.493 1.00 97.50 90 LYS A N 1
ATOM 706 C CA . LYS A 1 90 ? 32.861 5.467 -31.314 1.00 97.50 90 LYS A CA 1
ATOM 707 C C . LYS A 1 90 ? 33.798 4.916 -32.392 1.00 97.50 90 LYS A C 1
ATOM 709 O O . LYS A 1 90 ? 34.622 5.668 -32.914 1.00 97.50 90 LYS A O 1
ATOM 714 N N . ILE A 1 91 ? 33.706 3.622 -32.718 1.00 97.38 91 ILE A N 1
ATOM 715 C CA . ILE A 1 91 ? 34.572 3.019 -33.745 1.00 97.38 91 ILE A CA 1
ATOM 716 C C . ILE A 1 91 ? 34.162 3.442 -35.159 1.00 97.38 91 ILE A C 1
ATOM 718 O O . ILE A 1 91 ? 35.041 3.679 -35.985 1.00 97.38 91 ILE A O 1
ATOM 722 N N . ALA A 1 92 ? 32.861 3.598 -35.425 1.00 96.94 92 ALA A N 1
ATOM 723 C CA . ALA A 1 92 ? 32.352 4.012 -36.727 1.00 96.94 92 ALA A CA 1
ATOM 724 C C . ALA A 1 92 ? 32.715 5.473 -37.032 1.00 96.94 92 ALA A C 1
ATOM 726 O O . ALA A 1 92 ? 33.175 5.773 -38.129 1.00 96.94 92 ALA A O 1
ATOM 727 N N . GLU A 1 93 ? 32.603 6.382 -36.059 1.00 96.50 93 GLU A N 1
ATOM 728 C CA . GLU A 1 93 ? 33.015 7.784 -36.214 1.00 96.50 93 GLU A CA 1
ATOM 729 C C . GLU A 1 93 ? 34.522 7.916 -36.445 1.00 96.50 93 GLU A C 1
ATOM 731 O O . GLU A 1 93 ? 34.951 8.600 -37.379 1.00 96.50 93 GLU A O 1
ATOM 736 N N . ALA A 1 94 ? 35.331 7.239 -35.624 1.00 96.81 94 ALA A N 1
ATOM 737 C CA . ALA A 1 94 ? 36.783 7.253 -35.763 1.00 96.81 94 ALA A CA 1
ATOM 738 C C . ALA A 1 94 ? 37.224 6.654 -37.109 1.00 96.81 94 ALA A C 1
ATOM 740 O O . ALA A 1 94 ? 38.001 7.277 -37.836 1.00 96.81 94 ALA A O 1
ATOM 741 N N . GLY A 1 95 ? 36.690 5.482 -37.468 1.00 95.69 95 GLY A N 1
ATOM 742 C CA . GLY A 1 95 ? 36.979 4.799 -38.726 1.00 95.69 95 GLY A CA 1
ATOM 743 C C . GLY A 1 95 ? 36.562 5.622 -39.942 1.00 95.69 95 GLY A C 1
ATOM 744 O O . GLY A 1 95 ? 37.357 5.790 -40.866 1.00 95.69 95 GLY A O 1
ATOM 745 N N . ARG A 1 96 ? 35.362 6.218 -39.914 1.00 96.06 96 ARG A N 1
ATOM 746 C CA . ARG A 1 96 ? 34.851 7.053 -41.006 1.00 96.06 96 ARG A CA 1
ATOM 747 C C . ARG A 1 96 ? 35.778 8.235 -41.259 1.00 96.06 96 ARG A C 1
ATOM 749 O O . ARG A 1 96 ? 36.107 8.508 -42.409 1.00 96.06 96 ARG A O 1
ATOM 756 N N . ASN A 1 97 ? 36.231 8.909 -40.201 1.00 94.38 97 ASN A N 1
ATOM 757 C CA . ASN A 1 97 ? 37.125 10.060 -40.320 1.00 94.38 97 ASN A CA 1
ATOM 758 C C . ASN A 1 97 ? 38.505 9.665 -40.882 1.00 94.38 97 ASN A C 1
ATOM 760 O O . ASN A 1 97 ? 39.052 10.386 -41.715 1.00 94.38 97 ASN A O 1
ATOM 764 N N . ILE A 1 98 ? 39.047 8.510 -40.475 1.00 95.19 98 ILE A N 1
ATOM 765 C CA . ILE A 1 98 ? 40.313 7.985 -41.011 1.00 95.19 98 ILE A CA 1
ATOM 766 C C . ILE A 1 98 ? 40.154 7.634 -42.493 1.00 95.19 98 ILE A C 1
ATOM 768 O O . ILE A 1 98 ? 40.931 8.114 -43.314 1.00 95.19 98 ILE A O 1
ATOM 772 N N . VAL A 1 99 ? 39.137 6.847 -42.856 1.00 93.00 99 VAL A N 1
ATOM 773 C CA . VAL A 1 99 ? 38.923 6.390 -44.238 1.00 93.00 99 VAL A CA 1
ATOM 774 C C . VAL A 1 99 ? 38.645 7.560 -45.177 1.00 93.00 99 VAL A C 1
ATOM 776 O O . VAL A 1 99 ? 39.221 7.598 -46.258 1.00 93.00 99 VAL A O 1
ATOM 779 N N . LEU A 1 100 ? 37.852 8.555 -44.761 1.00 91.25 100 LEU A N 1
ATOM 780 C CA . LEU A 1 100 ? 37.590 9.767 -45.553 1.00 91.25 100 LEU A CA 1
ATOM 781 C C . LEU A 1 100 ? 38.852 10.590 -45.845 1.00 91.25 100 LEU A C 1
ATOM 783 O O . LEU A 1 100 ? 38.907 11.277 -46.859 1.00 91.25 100 LEU A O 1
ATOM 787 N N . SER A 1 101 ? 39.865 10.528 -44.977 1.00 92.19 101 SER A N 1
ATOM 788 C CA . SER A 1 101 ? 41.113 11.284 -45.155 1.00 92.19 101 SER A CA 1
ATOM 789 C C . SER A 1 101 ? 42.070 10.690 -46.197 1.00 92.19 101 SER A C 1
ATOM 791 O O . SER A 1 101 ? 43.032 11.351 -46.586 1.00 92.19 101 SER A O 1
ATOM 793 N N . GLN A 1 102 ? 41.846 9.446 -46.632 1.00 90.75 102 GLN A N 1
ATOM 794 C CA . GLN A 1 102 ? 42.736 8.742 -47.558 1.00 90.75 102 GLN A CA 1
ATOM 795 C C . GLN A 1 102 ? 42.294 8.952 -49.012 1.00 90.75 102 GLN A C 1
ATOM 797 O O . GLN A 1 102 ? 41.202 8.548 -49.387 1.00 90.75 102 GLN A O 1
ATOM 802 N N . ASN A 1 103 ? 43.136 9.539 -49.863 1.00 88.19 103 ASN A N 1
ATOM 803 C CA . ASN A 1 103 ? 42.782 9.796 -51.265 1.00 88.19 103 ASN A CA 1
ATOM 804 C C . ASN A 1 103 ? 43.176 8.632 -52.187 1.00 88.19 103 ASN A C 1
ATOM 806 O O . ASN A 1 103 ? 44.264 8.079 -52.056 1.00 88.19 103 ASN A O 1
ATOM 810 N N . GLY A 1 104 ? 42.323 8.311 -53.168 1.00 88.25 104 GLY A N 1
ATOM 811 C CA . GLY A 1 104 ? 42.632 7.329 -54.219 1.00 88.25 104 GLY A CA 1
ATOM 812 C C . GLY A 1 104 ? 42.551 5.860 -53.786 1.00 88.25 104 GLY A C 1
ATOM 813 O O . GLY A 1 104 ? 43.074 4.996 -54.487 1.00 88.25 104 GLY A O 1
ATOM 814 N N . MET A 1 105 ? 41.909 5.563 -52.651 1.00 94.62 105 MET A N 1
ATOM 815 C CA . MET A 1 105 ? 41.769 4.193 -52.152 1.00 94.62 105 MET A CA 1
ATOM 816 C C . MET A 1 105 ? 40.577 3.455 -52.789 1.00 94.62 105 MET A C 1
ATOM 818 O O . MET A 1 105 ? 39.521 4.058 -53.001 1.00 94.62 105 MET A O 1
ATOM 822 N N . PRO A 1 106 ? 40.691 2.140 -53.061 1.00 93.12 106 PRO A N 1
ATOM 823 C CA . PRO A 1 106 ? 39.591 1.360 -53.612 1.00 93.12 106 PRO A CA 1
ATOM 824 C C . PRO A 1 106 ? 38.462 1.208 -52.586 1.00 93.12 106 PRO A C 1
ATOM 826 O O . PRO A 1 106 ? 38.710 1.070 -51.390 1.00 93.12 106 PRO A O 1
ATOM 829 N N . LEU A 1 107 ? 37.215 1.213 -53.070 1.00 92.06 107 LEU A N 1
ATOM 830 C CA . LEU A 1 107 ? 35.992 0.993 -52.277 1.00 92.06 107 LEU A CA 1
ATOM 831 C C . LEU A 1 107 ? 35.790 1.955 -51.088 1.00 92.06 107 LEU A C 1
ATOM 833 O O . LEU A 1 107 ? 34.939 1.708 -50.235 1.00 92.06 107 LEU A O 1
ATOM 837 N N . GLN A 1 108 ? 36.517 3.073 -51.044 1.00 93.44 108 GLN A N 1
ATOM 838 C CA . GLN A 1 108 ? 36.455 4.050 -49.955 1.00 93.44 108 GLN A CA 1
ATOM 839 C C . GLN A 1 108 ? 35.017 4.518 -49.675 1.00 93.44 108 GLN A C 1
ATOM 841 O O . GLN A 1 108 ? 34.554 4.442 -48.540 1.00 93.44 108 GLN A O 1
ATOM 846 N N . ALA A 1 109 ? 34.289 4.932 -50.717 1.00 90.62 109 ALA A N 1
ATOM 847 C CA . ALA A 1 109 ? 32.914 5.418 -50.595 1.00 90.62 109 ALA A CA 1
ATOM 848 C C . ALA A 1 109 ? 31.950 4.358 -50.030 1.00 90.62 109 ALA A C 1
ATOM 850 O O . ALA A 1 109 ? 31.066 4.692 -49.242 1.00 90.62 109 ALA A O 1
ATOM 851 N N . LEU A 1 110 ? 32.143 3.083 -50.391 1.00 93.94 110 LEU A N 1
ATOM 852 C CA . LEU A 1 110 ? 31.314 1.978 -49.906 1.00 93.94 110 LEU A CA 1
ATOM 853 C C . LEU A 1 110 ? 31.496 1.780 -48.397 1.00 93.94 110 LEU A C 1
ATOM 855 O O . LEU A 1 110 ? 30.518 1.760 -47.653 1.00 93.94 110 LEU A O 1
ATOM 859 N N . TYR A 1 111 ? 32.742 1.698 -47.926 1.00 94.12 111 TYR A N 1
ATOM 860 C CA . TYR A 1 111 ? 33.023 1.543 -46.496 1.00 94.12 111 TYR A CA 1
ATOM 861 C C . TYR A 1 111 ? 32.630 2.778 -45.678 1.00 94.12 111 TYR A C 1
ATOM 863 O O . TYR A 1 111 ? 32.144 2.637 -44.555 1.00 94.12 111 TYR A O 1
ATOM 871 N N . THR A 1 112 ? 32.775 3.986 -46.232 1.00 94.12 112 THR A N 1
ATOM 872 C CA . THR A 1 112 ? 32.247 5.209 -45.613 1.00 94.12 112 THR A CA 1
ATOM 873 C C . THR A 1 112 ? 30.734 5.118 -45.410 1.00 94.12 112 THR A C 1
ATOM 875 O O . THR A 1 112 ? 30.265 5.419 -44.313 1.00 94.12 112 THR A O 1
ATOM 878 N N . LEU A 1 113 ? 29.977 4.654 -46.410 1.00 94.94 113 LEU A N 1
ATOM 879 C CA . LEU A 1 113 ? 28.522 4.501 -46.308 1.00 94.94 113 LEU A CA 1
ATOM 880 C C . LEU A 1 113 ? 28.119 3.497 -45.215 1.00 94.94 113 LEU A C 1
ATOM 882 O O . LEU A 1 113 ? 27.185 3.762 -44.458 1.00 94.94 113 LEU A O 1
ATOM 886 N N . VAL A 1 114 ? 28.840 2.376 -45.092 1.00 95.00 114 VAL A N 1
ATOM 887 C CA . VAL A 1 114 ? 28.615 1.383 -44.023 1.00 95.00 114 VAL A CA 1
ATOM 888 C C . VAL A 1 114 ? 28.813 2.014 -42.642 1.00 95.00 114 VAL A C 1
ATOM 890 O O . VAL A 1 114 ? 27.956 1.882 -41.772 1.00 95.00 114 VAL A O 1
ATOM 893 N N . MET A 1 115 ? 29.891 2.776 -42.445 1.00 96.56 115 MET A N 1
ATOM 894 C CA . MET A 1 115 ? 30.134 3.449 -41.165 1.00 96.56 115 MET A CA 1
ATOM 895 C C . MET A 1 115 ? 29.111 4.556 -40.879 1.00 96.56 115 MET A C 1
ATOM 897 O O . MET A 1 115 ? 28.692 4.730 -39.738 1.00 96.56 115 MET A O 1
ATOM 901 N N . GLU A 1 116 ? 28.650 5.291 -41.893 1.00 95.19 116 GLU A N 1
ATOM 902 C CA . GLU A 1 116 ? 27.550 6.251 -41.727 1.00 95.19 116 GLU A CA 1
ATOM 903 C C . GLU A 1 116 ? 26.232 5.580 -41.336 1.00 95.19 116 GLU A C 1
ATOM 905 O O . GLU A 1 116 ? 25.461 6.149 -40.558 1.00 95.19 116 GLU A O 1
ATOM 910 N N . HIS A 1 117 ? 25.965 4.382 -41.858 1.00 94.62 117 HIS A N 1
ATOM 911 C CA . HIS A 1 117 ? 24.831 3.574 -41.434 1.00 94.62 117 HIS A CA 1
ATOM 912 C C . HIS A 1 117 ? 24.957 3.179 -39.958 1.00 94.62 117 HIS A C 1
ATOM 914 O O . HIS A 1 117 ? 24.016 3.411 -39.200 1.00 94.62 117 HIS A O 1
ATOM 920 N N . ASP A 1 118 ? 26.116 2.681 -39.525 1.00 95.38 118 ASP A N 1
ATOM 921 C CA . ASP A 1 118 ? 26.354 2.321 -38.121 1.00 95.38 118 ASP A CA 1
ATOM 922 C C . ASP A 1 118 ? 26.202 3.525 -37.181 1.00 95.38 118 ASP A C 1
ATOM 924 O O . ASP A 1 118 ? 25.620 3.404 -36.102 1.00 95.38 118 ASP A O 1
ATOM 928 N N . ILE A 1 119 ? 26.631 4.717 -37.614 1.00 96.25 119 ILE A N 1
ATOM 929 C CA . ILE A 1 119 ? 26.420 5.963 -36.865 1.00 96.25 119 ILE A CA 1
ATOM 930 C C . ILE A 1 119 ? 24.927 6.294 -36.746 1.00 96.25 119 ILE A C 1
ATOM 932 O O . ILE A 1 119 ? 24.441 6.645 -35.669 1.00 96.25 119 ILE A O 1
ATOM 936 N N . LYS A 1 120 ? 24.160 6.190 -37.835 1.00 95.06 120 LYS A N 1
ATOM 937 C CA . LYS A 1 120 ? 22.708 6.436 -37.796 1.00 95.06 120 LYS A CA 1
ATOM 938 C C . LYS A 1 120 ? 22.003 5.415 -36.900 1.00 95.06 120 LYS A C 1
ATOM 940 O O . LYS A 1 120 ? 21.215 5.806 -36.040 1.00 95.06 120 LYS A O 1
ATOM 945 N N . ALA A 1 121 ? 22.318 4.132 -37.060 1.00 90.75 121 ALA A N 1
ATOM 946 C CA . ALA A 1 121 ? 21.741 3.041 -36.284 1.00 90.75 121 ALA A CA 1
ATOM 947 C C . ALA A 1 121 ? 22.063 3.171 -34.787 1.00 90.75 121 ALA A C 1
ATOM 949 O O . ALA A 1 121 ? 21.164 3.062 -33.953 1.00 90.75 121 ALA A O 1
ATOM 950 N N . GLY A 1 122 ? 23.315 3.483 -34.439 1.00 91.19 122 GLY A N 1
ATOM 951 C CA . GLY A 1 122 ? 23.733 3.709 -33.058 1.00 91.19 122 GLY A CA 1
ATOM 952 C C . GLY A 1 122 ? 22.996 4.878 -32.400 1.00 91.19 122 GLY A C 1
ATOM 953 O O . GLY A 1 122 ? 22.530 4.747 -31.270 1.00 91.19 122 GLY A O 1
ATOM 954 N N . ASN A 1 123 ? 22.811 5.995 -33.111 1.00 92.25 123 ASN A N 1
ATOM 955 C CA . ASN A 1 123 ? 22.053 7.142 -32.597 1.00 92.25 123 ASN A CA 1
ATOM 956 C C . ASN A 1 123 ? 20.573 6.807 -32.350 1.00 92.25 123 ASN A C 1
ATOM 958 O O . ASN A 1 123 ? 20.038 7.151 -31.297 1.00 92.25 123 ASN A O 1
ATOM 962 N N . ILE A 1 124 ? 19.928 6.085 -33.273 1.00 91.56 124 ILE A N 1
ATOM 963 C CA . ILE A 1 124 ? 18.543 5.613 -33.102 1.00 91.56 124 ILE A CA 1
ATOM 964 C C . ILE A 1 124 ? 18.436 4.668 -31.898 1.00 91.56 124 ILE A C 1
ATOM 966 O O . ILE A 1 124 ? 17.497 4.776 -31.105 1.00 91.56 124 ILE A O 1
ATOM 970 N N . ALA A 1 125 ? 19.399 3.757 -31.734 1.00 88.00 125 ALA A N 1
ATOM 971 C CA . ALA A 1 125 ? 19.434 2.835 -30.605 1.00 88.00 125 ALA A CA 1
ATOM 972 C C . ALA A 1 125 ? 19.567 3.578 -29.263 1.00 88.00 125 ALA A C 1
ATOM 974 O O . ALA A 1 125 ? 18.837 3.263 -28.322 1.00 88.00 125 ALA A O 1
ATOM 975 N N . MET A 1 126 ? 20.430 4.598 -29.181 1.00 91.25 126 MET A N 1
ATOM 976 C CA . MET A 1 126 ? 20.573 5.427 -27.977 1.00 91.25 126 MET A CA 1
ATOM 977 C C . MET A 1 126 ? 19.299 6.220 -27.648 1.00 91.25 126 MET A C 1
ATOM 979 O O . MET A 1 126 ? 18.880 6.237 -26.490 1.00 91.25 126 MET A O 1
ATOM 983 N N . ASP A 1 127 ? 18.657 6.842 -28.642 1.00 88.81 127 ASP A N 1
ATOM 984 C CA . ASP A 1 127 ? 17.405 7.592 -28.443 1.00 88.81 127 ASP A CA 1
ATOM 985 C C . ASP A 1 127 ? 16.255 6.675 -27.987 1.00 88.81 127 ASP A C 1
ATOM 987 O O . ASP A 1 127 ? 15.498 6.988 -27.060 1.00 88.81 127 ASP A O 1
ATOM 991 N N . THR A 1 128 ? 16.178 5.477 -28.573 1.00 86.19 128 THR A N 1
ATOM 992 C CA . THR A 1 128 ? 15.205 4.447 -28.186 1.00 86.19 128 THR A CA 1
ATOM 993 C C . THR A 1 128 ? 15.440 3.978 -26.750 1.00 86.19 128 THR A C 1
ATOM 995 O O . THR A 1 128 ? 14.496 3.933 -25.960 1.00 86.19 128 THR A O 1
ATOM 998 N N . ALA A 1 129 ? 16.689 3.682 -26.378 1.00 85.56 129 ALA A N 1
ATOM 999 C CA . ALA A 1 129 ? 17.054 3.289 -25.018 1.00 85.56 129 ALA A CA 1
ATOM 1000 C C . ALA A 1 129 ? 16.691 4.378 -23.990 1.00 85.56 129 ALA A C 1
ATOM 1002 O O . ALA A 1 129 ? 16.106 4.072 -22.947 1.00 85.56 129 ALA A O 1
ATOM 1003 N N . GLY A 1 130 ? 16.953 5.650 -24.309 1.00 85.19 130 GLY A N 1
ATOM 1004 C CA . GLY A 1 130 ? 16.567 6.792 -23.476 1.00 85.19 130 GLY A CA 1
ATOM 1005 C C . GLY A 1 130 ? 15.050 6.938 -23.323 1.00 85.19 130 GLY A C 1
ATOM 1006 O O . GLY A 1 130 ? 14.550 7.141 -22.215 1.00 85.19 130 GLY A O 1
ATOM 1007 N N . THR A 1 131 ? 14.297 6.766 -24.412 1.00 83.56 131 THR A N 1
ATOM 1008 C CA . THR A 1 131 ? 12.826 6.820 -24.397 1.00 83.56 131 THR A CA 1
ATOM 1009 C C . THR A 1 131 ? 12.218 5.697 -23.551 1.00 83.56 131 THR A C 1
ATOM 1011 O O . THR A 1 131 ? 11.317 5.950 -22.744 1.00 83.56 131 THR A O 1
ATOM 1014 N N . LEU A 1 132 ? 12.734 4.471 -23.680 1.00 81.00 132 LEU A N 1
ATOM 1015 C CA . LEU A 1 132 ? 12.299 3.322 -22.883 1.00 81.00 132 LEU A CA 1
ATOM 1016 C C . LEU A 1 132 ? 12.578 3.525 -21.388 1.00 81.00 132 LEU A C 1
ATOM 1018 O O . LEU A 1 132 ? 11.729 3.197 -20.556 1.00 81.00 132 LEU A O 1
ATOM 1022 N N . HIS A 1 133 ? 13.735 4.094 -21.039 1.00 83.69 133 HIS A N 1
ATOM 1023 C CA . HIS A 1 133 ? 14.107 4.356 -19.647 1.00 83.69 133 HIS A CA 1
ATOM 1024 C C . HIS A 1 133 ? 13.219 5.436 -19.008 1.00 83.69 133 HIS A C 1
ATOM 1026 O O . HIS A 1 133 ? 12.564 5.189 -17.994 1.00 83.69 133 HIS A O 1
ATOM 1032 N N . LEU A 1 134 ? 13.124 6.606 -19.643 1.00 77.44 134 LEU A N 1
ATOM 1033 C CA . LEU A 1 134 ? 12.518 7.792 -19.034 1.00 77.44 134 LEU A CA 1
ATOM 1034 C C . LEU A 1 134 ? 10.993 7.869 -19.216 1.00 77.44 134 LEU A C 1
ATOM 1036 O O . LEU A 1 134 ? 10.269 8.308 -18.329 1.00 77.44 134 LEU A O 1
ATOM 1040 N N . ARG A 1 135 ? 10.467 7.493 -20.387 1.00 71.69 135 ARG A N 1
ATOM 1041 C CA . ARG A 1 135 ? 9.086 7.859 -20.762 1.00 71.69 135 ARG A CA 1
ATOM 1042 C C . ARG A 1 135 ? 8.135 6.681 -20.841 1.00 71.69 135 ARG A C 1
ATOM 1044 O O . ARG A 1 135 ? 6.958 6.851 -20.531 1.00 71.69 135 ARG A O 1
ATOM 1051 N N . GLU A 1 136 ? 8.613 5.515 -21.265 1.00 71.88 136 GLU A N 1
ATOM 1052 C CA . GLU A 1 136 ? 7.706 4.424 -21.640 1.00 71.88 136 GLU A CA 1
ATOM 1053 C C . GLU A 1 136 ? 7.686 3.252 -20.656 1.00 71.88 136 GLU A C 1
ATOM 1055 O O . GLU A 1 136 ? 6.610 2.703 -20.424 1.00 71.88 136 GLU A O 1
ATOM 1060 N N . TYR A 1 137 ? 8.819 2.878 -20.050 1.00 74.88 137 TYR A N 1
ATOM 1061 C CA . TYR A 1 137 ? 8.907 1.658 -19.239 1.00 74.88 137 TYR A CA 1
ATOM 1062 C C . TYR A 1 137 ? 9.350 1.934 -17.803 1.00 74.88 137 TYR A C 1
ATOM 1064 O O . TYR A 1 137 ? 8.580 1.733 -16.859 1.00 74.88 137 TYR A O 1
ATOM 1072 N N . TYR A 1 138 ? 10.618 2.314 -17.620 1.00 87.50 138 TYR A N 1
ATOM 1073 C CA . TYR A 1 138 ? 11.285 2.154 -16.326 1.00 87.50 138 TYR A CA 1
ATOM 1074 C C . TYR A 1 138 ? 10.755 3.145 -15.291 1.00 87.50 138 TYR A C 1
ATOM 1076 O O . TYR A 1 138 ? 10.254 2.725 -14.246 1.00 87.50 138 TYR A O 1
ATOM 1084 N N . GLU A 1 139 ? 10.786 4.442 -15.595 1.00 89.88 139 GLU A N 1
ATOM 1085 C CA . GLU A 1 139 ? 10.338 5.475 -14.659 1.00 89.88 139 GLU A CA 1
ATOM 1086 C C . GLU A 1 139 ? 8.834 5.383 -14.308 1.00 89.88 139 GLU A C 1
ATOM 1088 O O . GLU A 1 139 ? 8.513 5.391 -13.112 1.00 89.88 139 GLU A O 1
ATOM 1093 N N . PRO A 1 140 ? 7.896 5.179 -15.263 1.00 90.38 140 PRO A N 1
ATOM 1094 C CA . PRO A 1 140 ? 6.475 5.019 -14.940 1.00 90.38 140 PRO A CA 1
ATOM 1095 C C . PRO A 1 140 ? 6.176 3.790 -14.069 1.00 90.38 140 PRO A C 1
ATOM 1097 O O . PRO A 1 140 ? 5.405 3.878 -13.106 1.00 90.38 140 PRO A O 1
ATOM 1100 N N . LEU A 1 141 ? 6.789 2.638 -14.372 1.00 90.69 141 LEU A N 1
ATOM 1101 C CA . LEU A 1 141 ? 6.576 1.413 -13.599 1.00 90.69 141 LEU A CA 1
ATOM 1102 C C . LEU A 1 141 ? 7.217 1.509 -12.208 1.00 90.69 141 LEU A C 1
ATOM 1104 O O . LEU A 1 141 ? 6.618 1.084 -11.215 1.00 90.69 141 LEU A O 1
ATOM 1108 N N . TRP A 1 142 ? 8.401 2.116 -12.112 1.00 94.31 142 TRP A N 1
ATOM 1109 C CA . TRP A 1 142 ? 9.067 2.400 -10.842 1.00 94.31 142 TRP A CA 1
ATOM 1110 C C . TRP A 1 142 ? 8.223 3.318 -9.951 1.00 94.31 142 TRP A C 1
ATOM 1112 O O . TRP A 1 142 ? 8.013 3.015 -8.770 1.00 94.31 142 TRP A O 1
ATOM 1122 N N . ALA A 1 143 ? 7.670 4.394 -10.520 1.00 94.88 143 ALA A N 1
ATOM 1123 C CA . ALA A 1 143 ? 6.788 5.314 -9.813 1.00 94.88 143 ALA A CA 1
ATOM 1124 C C . ALA A 1 143 ? 5.532 4.592 -9.302 1.00 94.88 143 ALA A C 1
ATOM 1126 O O . ALA A 1 143 ? 5.203 4.696 -8.115 1.00 94.88 143 ALA A O 1
ATOM 1127 N N . LYS A 1 144 ? 4.888 3.776 -10.152 1.00 94.69 144 LYS A N 1
ATOM 1128 C CA . LYS A 1 144 ? 3.702 2.999 -9.764 1.00 94.69 144 LYS A CA 1
ATOM 1129 C C . LYS A 1 144 ? 3.998 2.011 -8.639 1.00 94.69 144 LYS A C 1
ATOM 1131 O O . LYS A 1 144 ? 3.245 1.906 -7.671 1.00 94.69 144 LYS A O 1
ATOM 1136 N N . ARG A 1 145 ? 5.134 1.319 -8.711 1.00 95.69 145 ARG A N 1
ATOM 1137 C CA . ARG A 1 145 ? 5.580 0.401 -7.659 1.00 95.69 145 ARG A CA 1
ATOM 1138 C C . ARG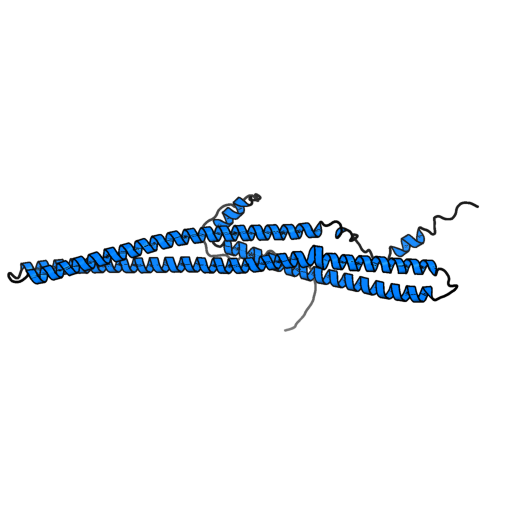 A 1 145 ? 5.791 1.110 -6.324 1.00 95.69 145 ARG A C 1
ATOM 1140 O O . ARG A 1 145 ? 5.440 0.564 -5.277 1.00 95.69 145 ARG A O 1
ATOM 1147 N N . ASN A 1 146 ? 6.349 2.317 -6.336 1.00 97.19 146 ASN A N 1
ATOM 1148 C CA . ASN A 1 146 ? 6.560 3.091 -5.114 1.00 97.19 146 ASN A CA 1
ATOM 1149 C C . ASN A 1 146 ? 5.256 3.642 -4.530 1.00 97.19 146 ASN A C 1
ATOM 1151 O O . ASN A 1 146 ? 5.095 3.633 -3.308 1.00 97.19 146 ASN A O 1
ATOM 1155 N N . GLU A 1 147 ? 4.312 4.056 -5.375 1.00 97.31 147 GLU A N 1
ATOM 1156 C CA . GLU A 1 147 ? 2.955 4.416 -4.957 1.00 97.31 147 GLU A CA 1
ATOM 1157 C C . GLU A 1 147 ? 2.281 3.248 -4.217 1.00 97.31 147 GLU A C 1
ATOM 1159 O O . GLU A 1 147 ? 1.785 3.417 -3.099 1.00 97.31 147 GLU A O 1
ATOM 1164 N N . ILE A 1 148 ? 2.326 2.047 -4.800 1.00 95.81 148 ILE A N 1
ATOM 1165 C CA . ILE A 1 148 ? 1.742 0.838 -4.211 1.00 95.81 148 ILE A CA 1
ATOM 1166 C C . ILE A 1 148 ? 2.415 0.501 -2.876 1.00 95.81 148 ILE A C 1
ATOM 1168 O O . ILE A 1 148 ? 1.732 0.239 -1.886 1.00 95.81 148 ILE A O 1
ATOM 1172 N N . GLU A 1 149 ? 3.749 0.536 -2.805 1.00 97.94 149 GLU A N 1
ATOM 1173 C CA . GLU A 1 149 ? 4.479 0.253 -1.564 1.00 97.94 149 GLU A CA 1
ATOM 1174 C C . GLU A 1 149 ? 4.157 1.270 -0.456 1.00 97.94 149 GLU A C 1
ATOM 1176 O O . GLU A 1 149 ? 4.044 0.885 0.713 1.00 97.94 149 GLU A O 1
ATOM 1181 N N . LYS A 1 150 ? 3.976 2.550 -0.809 1.00 98.06 150 LYS A N 1
ATOM 1182 C CA . LYS A 1 150 ? 3.565 3.603 0.128 1.00 98.06 150 LYS A CA 1
ATOM 1183 C C . LYS A 1 150 ? 2.177 3.311 0.696 1.00 98.06 150 LYS A C 1
ATOM 1185 O O . LYS A 1 150 ? 2.034 3.212 1.915 1.00 98.06 150 LYS A O 1
ATOM 1190 N N . TRP A 1 151 ? 1.180 3.106 -0.165 1.00 98.12 151 TRP A N 1
ATOM 1191 C CA . TRP A 1 151 ? -0.187 2.800 0.264 1.00 98.12 151 TRP A CA 1
ATOM 1192 C C . TRP A 1 151 ? -0.281 1.492 1.047 1.00 98.12 151 TRP A C 1
ATOM 1194 O O . TRP A 1 151 ? -1.001 1.420 2.037 1.00 98.12 151 TRP A O 1
ATOM 1204 N N . ARG A 1 152 ? 0.500 0.470 0.685 1.00 97.81 152 ARG A N 1
ATOM 1205 C CA . ARG A 1 152 ? 0.549 -0.789 1.439 1.00 97.81 152 ARG A CA 1
ATOM 1206 C C . ARG A 1 152 ? 1.012 -0.578 2.884 1.00 97.81 152 ARG A C 1
ATOM 1208 O O . ARG A 1 152 ? 0.491 -1.228 3.787 1.00 97.81 152 ARG A O 1
ATOM 1215 N N . LYS A 1 153 ? 2.016 0.276 3.120 1.00 97.81 153 LYS A N 1
ATOM 1216 C CA . LYS A 1 153 ? 2.478 0.606 4.483 1.00 97.81 153 LYS A CA 1
ATOM 1217 C C . LYS A 1 153 ? 1.404 1.374 5.252 1.00 97.81 153 LYS A C 1
ATOM 1219 O O . LYS A 1 153 ? 1.069 0.972 6.359 1.00 97.81 153 LYS A O 1
ATOM 1224 N N . GLU A 1 154 ? 0.808 2.380 4.621 1.00 98.06 154 GLU A N 1
ATOM 1225 C CA . GLU A 1 154 ? -0.279 3.171 5.204 1.00 98.06 154 GLU A CA 1
ATOM 1226 C C . GLU A 1 154 ? -1.476 2.290 5.608 1.00 98.06 154 GLU A C 1
ATOM 1228 O O . GLU A 1 154 ? -1.941 2.348 6.743 1.00 98.06 154 GLU A O 1
ATOM 1233 N N . PHE A 1 155 ? -1.930 1.392 4.729 1.00 97.81 155 PHE A N 1
ATOM 1234 C CA . PHE A 1 155 ? -3.027 0.472 5.040 1.00 97.81 155 PHE A CA 1
ATOM 1235 C C . PHE A 1 155 ? -2.678 -0.535 6.131 1.00 97.81 155 PHE A C 1
ATOM 1237 O O . PHE A 1 155 ? -3.533 -0.857 6.955 1.00 97.81 155 PHE A O 1
ATOM 1244 N N . LYS A 1 156 ? -1.430 -1.014 6.179 1.00 97.44 156 LYS A N 1
ATOM 1245 C CA . LYS A 1 156 ? -0.971 -1.876 7.271 1.00 97.44 156 LYS A CA 1
ATOM 1246 C C . LYS A 1 156 ? -1.075 -1.150 8.614 1.00 97.44 156 LYS A C 1
ATOM 1248 O O . LYS A 1 156 ? -1.603 -1.720 9.567 1.00 97.44 156 LYS A O 1
ATOM 1253 N N . ASP A 1 157 ? -0.625 0.097 8.675 1.00 97.94 157 ASP A N 1
ATOM 1254 C CA . ASP A 1 157 ? -0.660 0.894 9.899 1.00 97.94 157 ASP A CA 1
ATOM 1255 C C . ASP A 1 157 ? -2.100 1.243 10.303 1.00 97.94 157 ASP A C 1
ATOM 1257 O O . ASP A 1 157 ? -2.452 1.135 11.480 1.00 97.94 157 ASP A O 1
ATOM 1261 N N . GLN A 1 158 ? -2.959 1.605 9.343 1.00 96.81 158 GLN A N 1
ATOM 1262 C CA . GLN A 1 158 ? -4.390 1.833 9.580 1.00 96.81 158 GLN A CA 1
ATOM 1263 C C . GLN A 1 158 ? -5.073 0.582 10.137 1.00 96.81 158 GLN A C 1
ATOM 1265 O O . GLN A 1 158 ? -5.772 0.656 11.147 1.00 96.81 158 GLN A O 1
ATOM 1270 N N . TRP A 1 159 ? -4.820 -0.580 9.533 1.00 97.12 159 TRP A N 1
ATOM 1271 C CA . TRP A 1 159 ? -5.387 -1.845 9.982 1.00 97.12 159 TRP A CA 1
ATOM 1272 C C . TRP A 1 159 ? -4.924 -2.223 11.393 1.00 97.12 159 TRP A C 1
ATOM 1274 O O . TRP A 1 159 ? -5.740 -2.606 12.230 1.00 97.12 159 TRP A O 1
ATOM 1284 N N . GLN A 1 160 ? -3.635 -2.060 11.705 1.00 96.81 160 GLN A N 1
ATOM 1285 C CA . GLN A 1 160 ? -3.108 -2.324 13.048 1.00 96.81 160 GLN A CA 1
ATOM 1286 C C . GLN A 1 160 ? -3.691 -1.373 14.102 1.00 96.81 160 GLN A C 1
ATOM 1288 O O . GLN A 1 160 ? -4.038 -1.810 15.203 1.00 96.81 160 GLN A O 1
ATOM 1293 N N . LYS A 1 161 ? -3.840 -0.084 13.774 1.00 97.44 161 LYS A N 1
ATOM 1294 C CA . LYS A 1 161 ? -4.460 0.906 14.668 1.00 97.44 161 LYS A CA 1
ATOM 1295 C C . LYS A 1 161 ? -5.924 0.570 14.956 1.00 97.44 161 LYS A C 1
ATOM 1297 O O . LYS A 1 161 ? -6.335 0.638 16.113 1.00 97.44 161 LYS A O 1
ATOM 1302 N N . GLU A 1 162 ? -6.697 0.179 13.947 1.00 96.38 162 GLU A N 1
ATOM 1303 C CA . GLU A 1 162 ? -8.113 -0.164 14.132 1.00 96.38 162 GLU A CA 1
ATOM 1304 C C . GLU A 1 162 ? -8.316 -1.488 14.872 1.00 96.38 162 GLU A C 1
ATOM 1306 O O . GLU A 1 162 ? -9.151 -1.562 15.774 1.00 96.38 162 GLU A O 1
ATOM 1311 N N . GLN A 1 163 ? -7.491 -2.504 14.602 1.00 95.56 163 GLN A N 1
ATOM 1312 C CA . GLN A 1 163 ? -7.485 -3.730 15.408 1.00 95.56 163 GLN A CA 1
ATOM 1313 C C . GLN A 1 163 ? -7.188 -3.439 16.882 1.00 95.56 163 GLN A C 1
ATOM 1315 O O . GLN A 1 163 ? -7.851 -3.974 17.773 1.00 95.56 163 GLN A O 1
ATOM 1320 N N . LYS A 1 164 ? -6.223 -2.551 17.157 1.00 97.06 164 LYS A N 1
ATOM 1321 C CA . LYS A 1 164 ? -5.914 -2.125 18.524 1.00 97.06 164 LYS A CA 1
ATOM 1322 C C . LYS A 1 164 ? -7.109 -1.430 19.185 1.00 97.06 164 LYS A C 1
ATOM 1324 O O . LYS A 1 164 ? -7.490 -1.823 20.281 1.00 97.06 164 LYS A O 1
ATOM 1329 N N . ARG A 1 165 ? -7.757 -0.478 18.503 1.00 96.56 165 ARG A N 1
ATOM 1330 C CA . ARG A 1 165 ? -8.962 0.215 19.006 1.00 96.56 165 ARG A CA 1
ATOM 1331 C C . ARG A 1 165 ? -10.103 -0.751 19.329 1.00 96.56 165 ARG A C 1
ATOM 1333 O O . ARG A 1 165 ? -10.768 -0.591 20.352 1.00 96.56 165 ARG A O 1
ATOM 1340 N N . MET A 1 166 ? -10.313 -1.765 18.489 1.00 96.69 166 MET A N 1
ATOM 1341 C CA . MET A 1 166 ? -11.301 -2.813 18.748 1.00 96.69 166 MET A CA 1
ATOM 1342 C C . MET A 1 166 ? -10.953 -3.616 20.012 1.00 96.69 166 MET A C 1
ATOM 1344 O O . MET A 1 166 ? -11.804 -3.801 20.883 1.00 96.69 166 MET A O 1
ATOM 1348 N N . ASN A 1 167 ? -9.697 -4.046 20.151 1.00 96.75 167 ASN A N 1
ATOM 1349 C CA . ASN A 1 167 ? -9.234 -4.801 21.319 1.00 96.75 167 ASN A CA 1
ATOM 1350 C C . ASN A 1 167 ? -9.301 -3.992 22.623 1.00 96.75 167 ASN A C 1
ATOM 1352 O O . ASN A 1 167 ? -9.688 -4.534 23.664 1.00 96.75 167 ASN A O 1
ATOM 1356 N N . ASP A 1 168 ? -8.979 -2.699 22.572 1.00 97.44 168 ASP A N 1
ATOM 1357 C CA . ASP A 1 168 ? -9.080 -1.789 23.715 1.00 97.44 168 ASP A CA 1
ATOM 1358 C C . ASP A 1 168 ? -10.547 -1.638 24.165 1.00 97.44 168 ASP A C 1
ATOM 1360 O O . ASP A 1 168 ? -10.846 -1.734 25.359 1.00 97.44 168 ASP A O 1
ATOM 1364 N N . SER A 1 169 ? -11.482 -1.502 23.215 1.00 96.31 169 SER A N 1
ATOM 1365 C CA . SER A 1 169 ? -12.925 -1.436 23.493 1.00 96.31 169 SER A CA 1
ATOM 1366 C C . SER A 1 169 ? -13.458 -2.731 24.123 1.00 96.31 169 SER A C 1
ATOM 1368 O O . SER A 1 169 ? -14.101 -2.688 25.175 1.00 96.31 169 SER A O 1
ATOM 1370 N N . LEU A 1 170 ? -13.090 -3.897 23.573 1.00 96.75 170 LEU A N 1
ATOM 1371 C CA . LEU A 1 170 ? -13.443 -5.199 24.154 1.00 96.75 170 LEU A CA 1
ATOM 1372 C C . LEU A 1 170 ? -12.883 -5.372 25.570 1.00 96.75 170 LEU A C 1
ATOM 1374 O O . LEU A 1 170 ? -13.556 -5.917 26.449 1.00 96.75 170 LEU A O 1
ATOM 1378 N N . SER A 1 171 ? -11.658 -4.906 25.808 1.00 97.50 171 SER A N 1
ATOM 1379 C CA . SER A 1 171 ? -11.023 -4.954 27.127 1.00 97.50 171 SER A CA 1
ATOM 1380 C C . SER A 1 171 ? -11.750 -4.057 28.130 1.00 97.50 171 SER A C 1
ATOM 1382 O O . SER A 1 171 ? -11.997 -4.482 29.260 1.00 97.50 171 SER A O 1
ATOM 1384 N N . SER A 1 172 ? -12.151 -2.852 27.716 1.00 97.44 172 SER A N 1
ATOM 1385 C CA . SER A 1 172 ? -12.969 -1.942 28.526 1.00 97.44 172 SER A CA 1
ATOM 1386 C C . SER A 1 172 ? -14.336 -2.550 28.864 1.00 97.44 172 SER A C 1
ATOM 1388 O O . SER A 1 172 ? -14.730 -2.586 30.030 1.00 97.44 172 SER A O 1
ATOM 1390 N N . MET A 1 173 ? -15.017 -3.147 27.880 1.00 97.56 173 MET A N 1
ATOM 1391 C CA . MET A 1 173 ? -16.294 -3.840 28.077 1.00 97.56 173 MET A CA 1
ATOM 1392 C C . MET A 1 173 ? -16.180 -4.999 29.075 1.00 97.56 173 MET A C 1
ATOM 1394 O O . MET A 1 173 ? -17.022 -5.126 29.963 1.00 97.56 173 MET A O 1
ATOM 1398 N N . ARG A 1 174 ? -15.130 -5.828 28.976 1.00 97.69 174 ARG A N 1
ATOM 1399 C CA . ARG A 1 174 ? -14.879 -6.929 29.926 1.00 97.69 1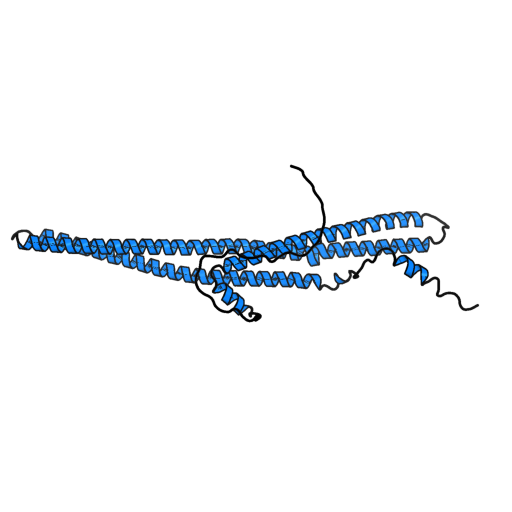74 ARG A CA 1
ATOM 1400 C C . ARG A 1 174 ? -14.653 -6.413 31.349 1.00 97.69 174 ARG A C 1
ATOM 1402 O O . ARG A 1 174 ? -15.220 -6.972 32.286 1.00 97.69 174 ARG A O 1
ATOM 1409 N N . LYS A 1 175 ? -13.879 -5.333 31.511 1.00 97.88 175 LYS A N 1
ATOM 1410 C CA . LYS A 1 175 ? -13.653 -4.680 32.813 1.00 97.88 175 LYS A CA 1
ATOM 1411 C C . LYS A 1 175 ? -14.948 -4.117 33.395 1.00 97.88 175 LYS A C 1
ATOM 1413 O O . LYS A 1 175 ? -15.246 -4.360 34.559 1.00 97.88 175 LYS A O 1
ATOM 1418 N N . SER A 1 176 ? -15.738 -3.415 32.585 1.00 96.56 176 SER A N 1
ATOM 1419 C CA . SER A 1 176 ? -17.019 -2.847 33.013 1.00 96.56 176 SER A CA 1
ATOM 1420 C C . SER A 1 176 ? -18.027 -3.935 33.406 1.00 96.56 176 SER A C 1
ATOM 1422 O O . SER A 1 176 ? -18.692 -3.804 34.430 1.00 96.56 176 SER A O 1
ATOM 1424 N N . ARG A 1 177 ? -18.056 -5.064 32.680 1.00 97.56 177 ARG A N 1
ATOM 1425 C CA . ARG A 1 177 ? -18.862 -6.241 33.043 1.00 97.56 177 ARG A CA 1
ATOM 1426 C C . ARG A 1 177 ? -18.484 -6.800 34.414 1.00 97.56 177 ARG A C 1
ATOM 1428 O O . ARG A 1 177 ? -19.365 -7.048 35.226 1.00 97.56 177 ARG A O 1
ATOM 1435 N N . LEU A 1 178 ? -17.188 -6.999 34.667 1.00 97.88 178 LEU A N 1
ATOM 1436 C CA . LEU A 1 178 ? -16.697 -7.471 35.967 1.00 97.88 178 LEU A CA 1
ATOM 1437 C C . LEU A 1 178 ? -17.066 -6.494 37.086 1.00 97.88 178 LEU A C 1
ATOM 1439 O O . LEU A 1 178 ? -17.531 -6.915 38.139 1.00 97.88 178 LEU A O 1
ATOM 1443 N N . HIS A 1 179 ? -16.921 -5.191 36.839 1.00 97.44 179 HIS A N 1
ATOM 1444 C CA . HIS A 1 179 ? -17.289 -4.167 37.809 1.00 97.44 179 HIS A CA 1
ATOM 1445 C C . HIS A 1 179 ? -18.796 -4.170 38.115 1.00 97.44 179 HIS A C 1
ATOM 1447 O O . HIS A 1 179 ? -19.170 -4.082 39.279 1.00 97.44 179 HIS A O 1
ATOM 1453 N N . TYR A 1 180 ? -19.658 -4.323 37.104 1.00 97.44 180 TYR A N 1
ATOM 1454 C CA . TYR A 1 180 ? -21.104 -4.475 37.297 1.00 97.44 180 TYR A CA 1
ATOM 1455 C C . TYR A 1 180 ? -21.443 -5.700 38.156 1.00 97.44 180 TYR A C 1
ATOM 1457 O O . TYR A 1 180 ? -22.158 -5.570 39.147 1.00 97.44 180 TYR A O 1
ATOM 1465 N N . LEU A 1 181 ? -20.864 -6.864 37.837 1.00 97.56 181 LEU A N 1
ATOM 1466 C CA . LEU A 1 181 ? -21.067 -8.089 38.618 1.00 97.56 181 LEU A CA 1
ATOM 1467 C C . LEU A 1 181 ? -20.629 -7.911 40.078 1.00 97.56 181 LEU A C 1
ATOM 1469 O O . LEU A 1 181 ? -21.372 -8.287 40.981 1.00 97.56 181 LEU A O 1
ATOM 1473 N N . GLN A 1 182 ? -19.493 -7.245 40.314 1.00 97.38 182 GLN A N 1
ATOM 1474 C CA . GLN A 1 182 ? -19.040 -6.929 41.670 1.00 97.38 182 GLN A CA 1
ATOM 1475 C C . GLN A 1 182 ? -20.057 -6.066 42.431 1.00 97.38 182 GLN A C 1
ATOM 1477 O O . GLN A 1 182 ? -20.348 -6.340 43.593 1.00 97.38 182 GLN A O 1
ATOM 1482 N N . ARG A 1 183 ? -20.648 -5.048 41.786 1.00 96.00 183 ARG A N 1
ATOM 1483 C CA . ARG A 1 183 ? -21.681 -4.213 42.426 1.00 96.00 183 ARG A CA 1
ATOM 1484 C C . ARG A 1 183 ? -22.959 -4.996 42.720 1.00 96.00 183 ARG A C 1
ATOM 1486 O O . ARG A 1 183 ? -23.584 -4.741 43.747 1.00 96.00 183 ARG A O 1
ATOM 1493 N N . CYS A 1 184 ? -23.336 -5.953 41.871 1.00 95.62 184 CYS A N 1
ATOM 1494 C CA . CYS A 1 184 ? -24.458 -6.851 42.147 1.00 95.62 184 CYS A CA 1
ATOM 1495 C C . CYS A 1 184 ? -24.210 -7.705 43.398 1.00 95.62 184 CYS A C 1
ATOM 1497 O O . CYS A 1 184 ? -25.095 -7.809 44.246 1.00 95.62 184 CYS A O 1
ATOM 1499 N N . GLU A 1 185 ? -23.009 -8.268 43.545 1.00 96.69 185 GLU A N 1
ATOM 1500 C CA . GLU A 1 185 ? -22.626 -9.027 44.741 1.00 96.69 185 GLU A CA 1
ATOM 1501 C C . GLU A 1 185 ? -22.637 -8.160 46.005 1.00 96.69 185 GLU A C 1
ATOM 1503 O O . GLU A 1 185 ? -23.094 -8.601 47.060 1.00 96.69 185 GLU A O 1
ATOM 1508 N N . ASP A 1 186 ? -22.156 -6.919 45.914 1.00 93.88 186 ASP A N 1
ATOM 1509 C CA . ASP A 1 186 ? -22.135 -5.988 47.045 1.00 93.88 186 ASP A CA 1
ATOM 1510 C C . ASP A 1 186 ? -23.553 -5.580 47.475 1.00 93.88 186 ASP A C 1
ATOM 1512 O O . ASP A 1 186 ? -23.845 -5.520 48.672 1.00 93.88 186 ASP A O 1
ATOM 1516 N N . LEU A 1 187 ? -24.464 -5.368 46.515 1.00 93.81 187 LEU A N 1
ATOM 1517 C CA . LEU A 1 187 ? -25.884 -5.141 46.795 1.00 93.81 187 LEU A CA 1
ATOM 1518 C C . LEU A 1 187 ? -26.517 -6.353 47.489 1.00 93.81 187 LEU A C 1
ATOM 1520 O O . LEU A 1 187 ? -27.284 -6.181 48.438 1.00 93.81 187 LEU A O 1
ATOM 1524 N N . GLU A 1 188 ? -26.196 -7.570 47.052 1.00 93.75 188 GLU A N 1
ATOM 1525 C CA . GLU A 1 188 ? -26.722 -8.786 47.674 1.00 93.75 188 GLU A CA 1
ATOM 1526 C C . GLU A 1 188 ? -26.216 -8.947 49.114 1.00 93.75 188 GLU A C 1
ATOM 1528 O O . GLU A 1 188 ? -27.002 -9.177 50.035 1.00 93.75 188 GLU A O 1
ATOM 1533 N N . LYS A 1 189 ? -24.924 -8.691 49.355 1.00 93.06 189 LYS A N 1
ATOM 1534 C CA . LYS A 1 189 ? -24.360 -8.640 50.714 1.00 93.06 189 LYS A CA 1
ATOM 1535 C C . LYS A 1 189 ? -25.068 -7.591 51.578 1.00 93.06 189 LYS A C 1
ATOM 1537 O O . LYS A 1 189 ? -25.404 -7.888 52.725 1.00 93.06 189 LYS A O 1
ATOM 1542 N N . ALA A 1 190 ? -25.342 -6.398 51.043 1.00 90.31 190 ALA A N 1
ATOM 1543 C CA . ALA A 1 190 ? -26.059 -5.340 51.759 1.00 90.31 190 ALA A CA 1
ATOM 1544 C C . ALA A 1 190 ? -27.508 -5.736 52.106 1.00 90.31 190 ALA A C 1
ATOM 1546 O O . ALA A 1 190 ? -27.983 -5.439 53.206 1.00 90.31 190 ALA A O 1
ATOM 1547 N N . LYS A 1 191 ? -28.206 -6.449 51.210 1.00 89.69 191 LYS A N 1
ATOM 1548 C CA . LYS A 1 191 ? -29.549 -6.994 51.472 1.00 89.69 191 LYS A CA 1
ATOM 1549 C C . LYS A 1 191 ? -29.529 -8.036 52.589 1.00 89.69 191 LYS A C 1
ATOM 1551 O O . LYS A 1 191 ? -30.296 -7.900 53.540 1.00 89.69 191 LYS A O 1
ATOM 1556 N N . VAL A 1 192 ? -28.620 -9.011 52.524 1.00 89.56 192 VAL A N 1
ATOM 1557 C CA . VAL A 1 192 ? -28.477 -10.059 53.552 1.00 89.56 192 VAL A CA 1
ATOM 1558 C C . VAL A 1 192 ? -28.125 -9.458 54.916 1.00 89.56 192 VAL A C 1
ATOM 1560 O O . VAL A 1 192 ? -28.716 -9.833 55.927 1.00 89.56 192 VAL A O 1
ATOM 1563 N N . GLN A 1 193 ? -27.198 -8.496 54.967 1.00 85.25 193 GLN A N 1
ATOM 1564 C CA . GLN A 1 193 ? -26.828 -7.806 56.211 1.00 85.25 193 GLN A CA 1
ATOM 1565 C C . GLN A 1 193 ? -27.980 -6.981 56.792 1.00 85.25 193 GLN A C 1
ATOM 1567 O O . GLN A 1 193 ? -28.126 -6.890 58.011 1.0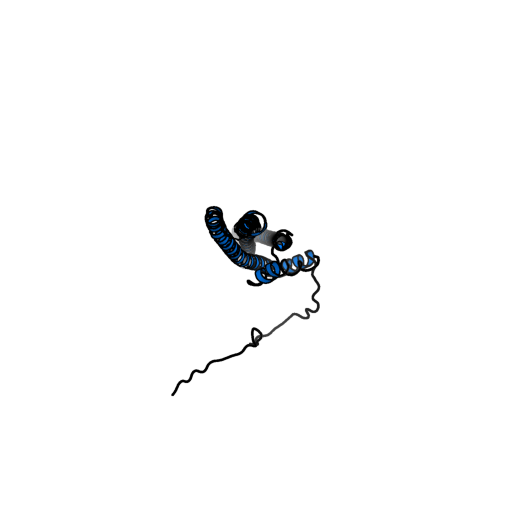0 85.25 193 GLN A O 1
ATOM 1572 N N . SER A 1 194 ? -28.804 -6.377 55.934 1.00 82.88 194 SER A N 1
ATOM 1573 C CA . SER A 1 194 ? -30.003 -5.672 56.375 1.00 82.88 194 SER A CA 1
ATOM 1574 C C . SER A 1 194 ? -31.055 -6.629 56.935 1.00 82.88 194 SER A C 1
ATOM 1576 O O . SER A 1 194 ? -31.665 -6.276 57.935 1.00 82.88 194 SER A O 1
ATOM 1578 N N . ALA A 1 195 ? -31.245 -7.806 56.330 1.00 82.94 195 ALA A N 1
ATOM 1579 C CA . ALA A 1 195 ? -32.222 -8.801 56.776 1.00 82.94 195 ALA A CA 1
ATOM 1580 C C . ALA A 1 195 ? -31.843 -9.429 58.129 1.00 82.94 195 ALA A C 1
ATOM 1582 O O . ALA A 1 195 ? -32.648 -9.422 59.053 1.00 82.94 195 ALA A O 1
ATOM 1583 N N . LYS A 1 196 ? -30.588 -9.876 58.290 1.00 81.62 196 LYS A N 1
ATOM 1584 C CA . LYS A 1 196 ? -30.094 -10.459 59.556 1.00 81.62 196 LYS A CA 1
ATOM 1585 C C . LYS A 1 196 ? -30.241 -9.509 60.744 1.00 81.62 196 LYS A C 1
ATOM 1587 O O . LYS A 1 196 ? -30.556 -9.918 61.853 1.00 81.62 196 LYS A O 1
ATOM 1592 N N . ALA A 1 197 ? -30.013 -8.224 60.507 1.00 68.88 197 ALA A N 1
ATOM 1593 C CA . ALA A 1 197 ? -30.113 -7.230 61.560 1.00 68.88 197 ALA A CA 1
ATOM 1594 C C . ALA A 1 197 ? -31.546 -6.770 61.856 1.00 68.88 197 ALA A C 1
ATOM 1596 O O . ALA A 1 197 ? -31.780 -6.196 62.913 1.00 68.88 197 ALA A O 1
ATOM 1597 N N . GLU A 1 198 ? -32.486 -6.968 60.931 1.00 69.00 198 GLU A N 1
ATOM 1598 C CA . GLU A 1 198 ? -33.917 -6.764 61.177 1.00 69.00 198 GLU A CA 1
ATOM 1599 C C . GLU A 1 198 ? -34.467 -7.882 62.079 1.00 69.00 198 GLU A C 1
ATOM 1601 O O . GLU A 1 198 ? -35.254 -7.613 62.984 1.00 69.00 198 GLU A O 1
ATOM 1606 N N . GLU A 1 199 ? -33.947 -9.103 61.917 1.00 69.81 199 GLU A N 1
ATOM 1607 C CA . GLU A 1 199 ? -34.214 -10.268 62.772 1.00 69.81 199 GLU A CA 1
ATOM 1608 C C . GLU A 1 199 ? -33.660 -10.085 64.205 1.00 69.81 199 GLU A C 1
ATOM 1610 O O . GLU A 1 199 ? -34.372 -10.316 65.181 1.00 69.81 199 GLU A O 1
ATOM 1615 N N . GLU A 1 200 ? -32.436 -9.556 64.360 1.00 66.06 200 GLU A N 1
ATOM 1616 C CA . GLU A 1 200 ? -31.867 -9.159 65.668 1.00 66.06 200 GLU A CA 1
ATOM 1617 C C . GLU A 1 200 ? -32.581 -7.957 66.317 1.00 66.06 200 GLU A C 1
ATOM 1619 O O . GLU A 1 200 ? -32.512 -7.775 67.530 1.00 66.06 200 GLU A O 1
ATOM 1624 N N . PHE A 1 201 ? -33.258 -7.105 65.541 1.00 60.41 201 PHE A N 1
ATOM 1625 C CA . PHE A 1 201 ? -33.955 -5.936 66.084 1.00 60.41 201 PHE A CA 1
ATOM 1626 C C . PHE A 1 201 ? -35.340 -6.290 66.650 1.00 60.41 201 PHE A C 1
ATOM 1628 O O . PHE A 1 201 ? -35.802 -5.662 67.603 1.00 60.41 201 PHE A O 1
ATOM 1635 N N . GLN A 1 202 ? -35.992 -7.326 66.111 1.00 58.78 202 GLN A N 1
ATOM 1636 C CA . GLN A 1 202 ? -37.265 -7.840 66.633 1.00 58.78 202 GLN A CA 1
ATOM 1637 C C . GLN A 1 202 ? -37.136 -8.457 68.036 1.00 58.78 202 GLN A C 1
ATOM 1639 O O . GLN A 1 202 ? -38.132 -8.553 68.750 1.00 58.78 202 GLN A O 1
ATOM 1644 N N . THR A 1 203 ? -35.924 -8.822 68.464 1.00 56.72 203 THR A N 1
ATOM 1645 C CA . THR A 1 203 ? -35.655 -9.381 69.797 1.00 56.72 203 THR A CA 1
ATOM 1646 C C . THR A 1 203 ? -35.296 -8.328 70.860 1.00 56.72 203 THR A C 1
ATOM 1648 O O . THR A 1 203 ? -35.338 -8.648 72.046 1.00 56.72 203 THR A O 1
ATOM 1651 N N . ILE A 1 204 ? -35.007 -7.067 70.492 1.00 56.78 204 ILE A N 1
ATOM 1652 C CA . ILE A 1 204 ? -34.616 -5.992 71.430 1.00 56.78 204 ILE A CA 1
ATOM 1653 C C . ILE A 1 204 ? -35.513 -4.755 71.231 1.00 56.78 204 ILE A C 1
ATOM 1655 O O . ILE A 1 204 ? -35.250 -3.861 70.426 1.00 56.78 204 ILE A O 1
ATOM 1659 N N . THR A 1 205 ? -36.601 -4.674 72.001 1.00 51.59 205 THR A N 1
ATOM 1660 C CA . THR A 1 205 ? -37.572 -3.568 71.967 1.00 51.59 205 THR A CA 1
ATOM 1661 C C . THR A 1 205 ? -37.051 -2.321 72.688 1.00 51.59 205 THR A C 1
ATOM 1663 O O . THR A 1 205 ? -37.345 -2.126 73.865 1.00 51.59 205 THR A O 1
ATOM 1666 N N . SER A 1 206 ? -36.272 -1.469 72.011 1.00 51.09 206 SER A N 1
ATOM 1667 C CA . SER A 1 206 ? -36.283 0.010 72.148 1.00 51.09 206 SER A CA 1
ATOM 1668 C C . SER A 1 206 ? -35.030 0.652 71.522 1.00 51.09 206 SER A C 1
ATOM 1670 O O . SER A 1 206 ? -33.910 0.307 71.873 1.00 51.09 206 SER A O 1
ATOM 1672 N N . SER A 1 207 ? -35.230 1.648 70.638 1.00 53.41 207 SER A N 1
ATOM 1673 C CA . SER A 1 207 ? -34.218 2.557 70.020 1.00 53.41 207 SER A CA 1
ATOM 1674 C C . SER A 1 207 ? -33.766 2.311 68.556 1.00 53.41 207 SER A C 1
ATOM 1676 O O . SER A 1 207 ? -32.702 2.774 68.149 1.00 53.41 207 SER A O 1
ATOM 1678 N N . GLY A 1 208 ? -34.584 1.674 67.707 1.00 56.84 208 GLY A N 1
ATOM 1679 C CA . GLY A 1 208 ? -34.168 1.196 66.367 1.00 56.84 208 GLY A CA 1
ATOM 1680 C C . GLY A 1 208 ? -34.254 2.131 65.174 1.00 56.84 208 GLY A C 1
ATOM 1681 O O . GLY A 1 208 ? -33.549 1.925 64.185 1.00 56.84 208 GLY A O 1
ATOM 1682 N N . ASN A 1 209 ? -35.090 3.169 65.238 1.00 63.00 209 ASN A N 1
ATOM 1683 C CA . ASN A 1 209 ? -35.456 3.935 64.040 1.00 63.00 209 ASN A CA 1
ATOM 1684 C C . ASN A 1 209 ? -34.259 4.617 63.354 1.00 63.00 209 ASN A C 1
ATOM 1686 O O . ASN A 1 209 ? -34.188 4.661 62.128 1.00 63.00 209 ASN A O 1
ATOM 1690 N N . LYS A 1 210 ? -33.266 5.093 64.119 1.00 70.12 210 LYS A N 1
ATOM 1691 C CA . LYS A 1 210 ? -32.052 5.716 63.553 1.00 70.12 210 LYS A CA 1
ATOM 1692 C C . LYS A 1 210 ? -31.140 4.710 62.844 1.00 70.12 210 LYS A C 1
ATOM 1694 O O . LYS A 1 210 ? -30.502 5.058 61.850 1.00 70.12 210 LYS A O 1
ATOM 1699 N N . GLN A 1 211 ? -31.046 3.484 63.358 1.00 71.19 211 GLN A N 1
ATOM 1700 C CA . GLN A 1 211 ? -30.159 2.461 62.806 1.00 71.19 211 GLN A CA 1
ATOM 1701 C C . GLN A 1 211 ? -30.789 1.774 61.591 1.00 71.19 211 GLN A C 1
ATOM 1703 O O . GLN A 1 211 ? -30.081 1.498 60.625 1.00 71.19 211 GLN A O 1
ATOM 1708 N N . LEU A 1 212 ? -32.110 1.582 61.603 1.00 72.44 212 LEU A N 1
ATOM 1709 C CA . LEU A 1 212 ? -32.890 1.116 60.457 1.00 72.44 212 LEU A CA 1
ATOM 1710 C C . LEU A 1 212 ? -32.754 2.074 59.262 1.00 72.44 212 LEU A C 1
ATOM 1712 O O . LEU A 1 212 ? -32.410 1.649 58.159 1.00 72.44 212 LEU A O 1
ATOM 1716 N N . GLU A 1 213 ? -32.903 3.381 59.492 1.00 77.25 213 GLU A N 1
ATOM 1717 C CA . GLU A 1 213 ? -32.851 4.368 58.408 1.00 77.25 213 GLU A CA 1
ATOM 1718 C C . GLU A 1 213 ? -31.442 4.533 57.814 1.00 77.25 213 GLU A C 1
ATOM 1720 O O . GLU A 1 213 ? -31.280 4.704 56.605 1.00 77.25 213 GLU A O 1
ATOM 1725 N N . LYS A 1 214 ? -30.389 4.389 58.631 1.00 80.19 214 LYS A N 1
ATOM 1726 C CA . LYS A 1 214 ? -29.002 4.329 58.137 1.00 80.19 214 LYS A CA 1
ATOM 1727 C C . LYS A 1 214 ? -28.775 3.121 57.214 1.00 80.19 214 LYS A C 1
ATOM 1729 O O . LYS A 1 214 ? -28.060 3.242 56.221 1.00 80.19 214 LYS A O 1
ATOM 1734 N N . ARG A 1 215 ? -29.381 1.969 57.520 1.00 75.88 215 ARG A N 1
ATOM 1735 C CA . ARG A 1 215 ? -29.266 0.738 56.713 1.00 75.88 215 ARG A CA 1
ATOM 1736 C C . ARG A 1 215 ? -30.047 0.841 55.407 1.00 75.88 215 ARG A C 1
ATOM 1738 O O . ARG A 1 215 ? -29.524 0.442 54.370 1.00 75.88 215 ARG A O 1
ATOM 1745 N N . ARG A 1 216 ? -31.247 1.428 55.444 1.00 81.06 216 ARG A N 1
ATOM 1746 C CA . ARG A 1 216 ? -32.027 1.740 54.241 1.00 81.06 216 ARG A CA 1
ATOM 1747 C C . ARG A 1 216 ? -31.212 2.601 53.275 1.00 81.06 216 ARG A C 1
ATOM 1749 O O . ARG A 1 216 ? -31.035 2.211 52.129 1.00 81.06 216 ARG A O 1
ATOM 1756 N N . ARG A 1 217 ? -30.601 3.685 53.769 1.00 85.62 217 ARG A N 1
ATOM 1757 C CA . ARG A 1 217 ? -29.717 4.544 52.959 1.00 85.62 217 ARG A CA 1
ATOM 1758 C C . ARG A 1 217 ? -28.533 3.785 52.350 1.00 85.62 217 ARG A C 1
ATOM 1760 O O . ARG A 1 217 ? -28.219 4.014 51.192 1.00 85.62 217 ARG A O 1
ATOM 1767 N N . TYR A 1 218 ? -27.904 2.867 53.091 1.00 84.81 218 TYR A N 1
ATOM 1768 C CA . TYR A 1 218 ? -26.801 2.046 52.567 1.00 84.81 218 TYR A CA 1
ATOM 1769 C C . TYR A 1 218 ? -27.256 1.076 51.464 1.00 84.81 218 TYR A C 1
ATOM 1771 O O . TYR A 1 218 ? -26.562 0.912 50.463 1.00 84.81 218 TYR A O 1
ATOM 1779 N N . ARG A 1 219 ? -28.437 0.460 51.616 1.00 86.38 219 ARG A N 1
ATOM 1780 C CA . ARG A 1 219 ? -29.046 -0.387 50.578 1.00 86.38 219 ARG A CA 1
ATOM 1781 C C . ARG A 1 219 ? -29.378 0.428 49.325 1.00 86.38 219 ARG A C 1
ATOM 1783 O O . ARG A 1 219 ? -29.037 -0.006 48.228 1.00 86.38 219 ARG A O 1
ATOM 1790 N N . ASP A 1 220 ? -29.987 1.600 49.496 1.00 89.62 220 ASP A N 1
ATOM 1791 C CA . ASP A 1 220 ? -30.347 2.501 48.396 1.00 89.62 220 ASP A CA 1
ATOM 1792 C C . ASP A 1 220 ? -29.087 3.005 47.661 1.00 89.62 220 ASP A C 1
ATOM 1794 O O . ASP A 1 220 ? -29.052 3.026 46.433 1.00 89.62 220 ASP A O 1
ATOM 1798 N N . GLU A 1 221 ? -28.007 3.316 48.388 1.00 92.06 221 GLU A N 1
ATOM 1799 C CA . GLU A 1 221 ? -26.713 3.697 47.804 1.00 92.06 221 GLU A CA 1
ATOM 1800 C C . GLU A 1 221 ? -26.051 2.532 47.044 1.00 92.06 221 GLU A C 1
ATOM 1802 O O . GLU A 1 221 ? -25.525 2.719 45.944 1.00 92.06 221 GLU A O 1
ATOM 1807 N N . ALA A 1 222 ? -26.091 1.312 47.594 1.00 92.31 222 ALA A N 1
ATOM 1808 C CA . ALA A 1 222 ? -25.603 0.120 46.904 1.00 92.31 222 ALA A CA 1
ATOM 1809 C C . ALA A 1 222 ? -26.412 -0.152 45.625 1.00 92.31 222 ALA A C 1
ATOM 1811 O O . ALA A 1 222 ? -25.836 -0.473 44.586 1.00 92.31 222 ALA A O 1
ATOM 1812 N N . GLN A 1 223 ? -27.733 0.034 45.670 1.00 93.81 223 GLN A N 1
ATOM 1813 C CA . GLN A 1 223 ? -28.614 -0.130 44.516 1.00 93.81 223 GLN A CA 1
ATOM 1814 C C . GLN A 1 223 ? -28.356 0.925 43.434 1.00 93.81 223 GLN A C 1
ATOM 1816 O O . GLN A 1 223 ? -28.282 0.574 42.255 1.00 93.81 223 GLN A O 1
ATOM 1821 N N . LEU A 1 224 ? -28.137 2.184 43.822 1.00 95.75 224 LEU A N 1
ATOM 1822 C CA . LEU A 1 224 ? -27.731 3.249 42.904 1.00 95.75 224 LEU A CA 1
ATOM 1823 C C . LEU A 1 224 ? -26.402 2.904 42.211 1.00 95.75 224 LEU A C 1
ATOM 1825 O O . LEU A 1 224 ? -26.297 2.993 40.990 1.00 95.75 224 LEU A O 1
ATOM 1829 N N . LYS A 1 225 ? -25.418 2.399 42.965 1.00 95.81 225 LYS A N 1
ATOM 1830 C CA . LYS A 1 225 ? -24.124 1.948 42.423 1.00 95.81 225 LYS A CA 1
ATOM 1831 C C . LYS A 1 225 ? -24.257 0.802 41.414 1.00 95.81 225 LYS A C 1
ATOM 1833 O O . LYS A 1 225 ? -23.480 0.754 40.458 1.00 95.81 225 LYS A O 1
ATOM 1838 N N . VAL A 1 226 ? -25.218 -0.113 41.592 1.00 96.81 226 VAL A N 1
ATOM 1839 C CA . VAL A 1 226 ? -25.526 -1.136 40.573 1.00 96.81 226 VAL A CA 1
ATOM 1840 C C . VAL A 1 226 ? -26.038 -0.468 39.301 1.00 96.81 226 VAL A C 1
ATOM 1842 O O . VAL A 1 226 ? -25.477 -0.726 38.237 1.00 96.81 226 VAL A O 1
ATOM 1845 N N . GLN A 1 227 ? -27.031 0.420 39.406 1.00 96.62 227 GLN A N 1
ATOM 1846 C CA . GLN A 1 227 ? -27.611 1.114 38.249 1.00 96.62 227 GLN A CA 1
ATOM 1847 C C . GLN A 1 227 ? -26.560 1.918 37.468 1.00 96.62 227 GLN A C 1
ATOM 1849 O O . GLN A 1 227 ? -26.479 1.796 36.247 1.00 96.62 227 GLN A O 1
ATOM 1854 N N . GLU A 1 228 ? -25.694 2.669 38.151 1.00 96.56 228 GLU A N 1
ATOM 1855 C CA . GLU A 1 228 ? -24.590 3.407 37.519 1.00 96.56 228 GLU A CA 1
ATOM 1856 C C . GLU A 1 228 ? -23.636 2.473 36.758 1.00 96.56 228 GLU A C 1
ATOM 1858 O O . GLU A 1 228 ? -23.272 2.732 35.607 1.00 96.56 228 GLU A O 1
ATOM 1863 N N . SER A 1 229 ? -23.249 1.353 37.379 1.00 95.69 229 SER A N 1
ATOM 1864 C CA . SER A 1 229 ? -22.362 0.372 36.746 1.00 95.69 229 SER A CA 1
ATOM 1865 C C . SER A 1 229 ? -23.022 -0.370 35.578 1.00 95.69 229 SER A C 1
ATOM 1867 O O . SER A 1 229 ? -22.341 -0.705 34.608 1.00 95.69 229 SER A O 1
ATOM 1869 N N . GLU A 1 230 ? -24.342 -0.568 35.619 1.00 96.56 230 GLU A N 1
ATOM 1870 C CA . GLU A 1 230 ? -25.116 -1.147 34.522 1.00 96.56 230 GLU A CA 1
ATOM 1871 C C . GLU A 1 230 ? -25.139 -0.212 33.310 1.00 96.56 230 GLU A C 1
ATOM 1873 O O . GLU A 1 230 ? -24.880 -0.647 32.186 1.00 96.56 230 GLU A O 1
ATOM 1878 N N . VAL A 1 231 ? -25.397 1.081 33.530 1.00 97.69 231 VAL A N 1
ATOM 1879 C CA . VAL A 1 231 ? -25.370 2.101 32.472 1.00 97.69 231 VAL A CA 1
ATOM 1880 C C . VAL A 1 231 ? -23.980 2.174 31.838 1.00 97.69 231 VAL A C 1
ATOM 1882 O O . VAL A 1 231 ? -23.861 2.164 30.609 1.00 97.69 231 VAL A O 1
ATOM 1885 N N . ALA A 1 232 ? -22.918 2.165 32.650 1.00 96.75 232 ALA A N 1
ATOM 1886 C CA . ALA A 1 232 ? -21.543 2.137 32.156 1.00 96.75 232 ALA A CA 1
ATOM 1887 C C . ALA A 1 232 ? -21.249 0.879 31.315 1.00 96.75 232 ALA A C 1
ATOM 1889 O O . ALA A 1 232 ? -20.653 0.982 30.237 1.00 96.75 232 ALA A O 1
ATOM 1890 N N . TYR A 1 233 ? -21.708 -0.297 31.757 1.00 97.69 233 TYR A N 1
ATOM 1891 C CA . TYR A 1 233 ? -21.538 -1.545 31.012 1.00 97.69 233 TYR A CA 1
ATOM 1892 C C . TYR A 1 233 ? -22.307 -1.533 29.688 1.00 97.69 233 TYR A C 1
ATOM 1894 O O . TYR A 1 233 ? -21.726 -1.842 28.645 1.00 97.69 233 TYR A O 1
ATOM 1902 N N . ARG A 1 234 ? -23.572 -1.097 29.692 1.00 97.69 234 ARG A N 1
ATOM 1903 C CA . ARG A 1 234 ? -24.385 -0.937 28.474 1.00 97.69 234 ARG A CA 1
ATOM 1904 C C . ARG A 1 234 ? -23.727 0.017 27.475 1.00 97.69 234 ARG A C 1
ATOM 1906 O O . ARG A 1 234 ? -23.689 -0.289 26.283 1.00 97.69 234 ARG A O 1
ATOM 1913 N N . SER A 1 235 ? -23.150 1.118 27.955 1.00 97.62 235 SER A N 1
ATOM 1914 C CA . SER A 1 235 ? -22.379 2.048 27.122 1.00 97.62 235 SER A CA 1
ATOM 1915 C C . SER A 1 235 ? -21.159 1.367 26.484 1.00 97.62 235 SER A C 1
ATOM 1917 O O . SER A 1 235 ? -20.970 1.444 25.270 1.00 97.62 235 SER A O 1
ATOM 1919 N N . CYS A 1 236 ? -20.387 0.590 27.254 1.00 97.12 236 CYS A N 1
ATOM 1920 C CA . CYS A 1 236 ? -19.233 -0.151 26.727 1.00 97.12 236 CYS A CA 1
ATOM 1921 C C . CYS A 1 236 ? -19.615 -1.230 25.695 1.00 97.12 236 CYS A C 1
ATOM 1923 O O . CYS A 1 236 ? -18.860 -1.473 24.749 1.00 97.12 236 CYS A O 1
ATOM 1925 N N . VAL A 1 237 ? -20.774 -1.879 25.858 1.00 97.50 237 VAL A N 1
ATOM 1926 C CA . VAL A 1 237 ? -21.318 -2.833 24.875 1.00 97.50 237 VAL A CA 1
ATOM 1927 C C . VAL A 1 237 ? -21.671 -2.118 23.570 1.00 97.50 237 VAL A C 1
ATOM 1929 O O . VAL A 1 237 ? -21.306 -2.594 22.493 1.00 97.50 237 VAL A O 1
ATOM 1932 N N . SER A 1 238 ? -22.338 -0.963 23.656 1.00 97.44 238 SER A N 1
ATOM 1933 C CA . SER A 1 238 ? -22.655 -0.130 22.489 1.00 97.44 238 SER A CA 1
ATOM 1934 C C . SER A 1 238 ? -21.385 0.308 21.750 1.00 97.44 238 SER A C 1
ATOM 1936 O O . SER A 1 238 ? -21.265 0.098 20.543 1.00 97.44 238 SER A O 1
ATOM 1938 N N . GLU A 1 239 ? -20.380 0.798 22.482 1.00 96.56 239 GLU A N 1
ATOM 1939 C CA . GLU A 1 239 ? -19.090 1.195 21.910 1.00 96.56 239 GLU A CA 1
ATOM 1940 C C . GLU A 1 239 ? -18.381 0.019 21.222 1.00 96.56 239 GLU A C 1
ATOM 1942 O O . GLU A 1 239 ? -17.911 0.161 20.096 1.00 96.56 239 GLU A O 1
ATOM 1947 N N . SER A 1 240 ? -18.356 -1.170 21.835 1.00 95.50 240 SER A N 1
ATOM 1948 C CA . SER A 1 240 ? -17.756 -2.368 21.219 1.00 95.50 240 SER A CA 1
ATOM 1949 C C . SER A 1 240 ? -18.465 -2.767 19.920 1.00 95.50 240 SER A C 1
ATOM 1951 O O . SER A 1 240 ? -17.818 -3.153 18.942 1.00 95.50 240 SER A O 1
ATOM 1953 N N . ASN A 1 241 ? -19.796 -2.645 19.875 1.00 96.25 241 ASN A N 1
ATOM 1954 C CA . ASN A 1 241 ? -20.577 -2.899 18.665 1.00 96.25 241 ASN A CA 1
ATOM 1955 C C . ASN A 1 241 ? -20.279 -1.875 17.561 1.00 96.25 241 ASN A C 1
ATOM 1957 O O . ASN A 1 241 ? -20.092 -2.273 16.408 1.00 96.25 241 ASN A O 1
ATOM 1961 N N . ASN A 1 242 ? -20.166 -0.592 17.913 1.00 96.44 242 ASN A N 1
ATOM 1962 C CA . ASN A 1 242 ? -19.785 0.469 16.981 1.00 96.44 242 ASN A CA 1
ATOM 1963 C C . ASN A 1 242 ? -18.371 0.242 16.430 1.00 96.44 242 ASN A C 1
ATOM 1965 O O . ASN A 1 242 ? -18.166 0.283 15.219 1.00 96.44 242 ASN A O 1
ATOM 1969 N N . ARG A 1 243 ? -17.403 -0.102 17.291 1.00 94.88 243 ARG A N 1
ATOM 1970 C CA . ARG A 1 243 ? -16.027 -0.419 16.872 1.00 94.88 243 ARG A CA 1
ATOM 1971 C C . ARG A 1 243 ? -15.960 -1.616 15.939 1.00 94.88 243 ARG A C 1
ATOM 1973 O O . ARG A 1 243 ? -15.211 -1.581 14.966 1.00 94.88 243 ARG A O 1
ATOM 1980 N N . ARG A 1 244 ? -16.783 -2.640 16.171 1.00 93.44 244 ARG A N 1
ATOM 1981 C CA . ARG A 1 244 ? -16.896 -3.785 15.261 1.00 93.44 244 ARG A CA 1
ATOM 1982 C C . ARG A 1 244 ? -17.392 -3.368 13.874 1.00 93.44 244 ARG A C 1
ATOM 1984 O O . ARG A 1 244 ? -16.898 -3.898 12.882 1.00 93.44 244 ARG A O 1
ATOM 1991 N N . LEU A 1 245 ? -18.356 -2.450 13.792 1.00 94.75 245 LEU A N 1
ATOM 1992 C CA . LEU A 1 245 ? -18.855 -1.937 12.513 1.00 94.75 245 LEU A CA 1
ATOM 1993 C C . LEU A 1 245 ? -17.790 -1.104 11.786 1.00 94.75 245 LEU A C 1
ATOM 1995 O O . LEU A 1 245 ? -17.572 -1.305 10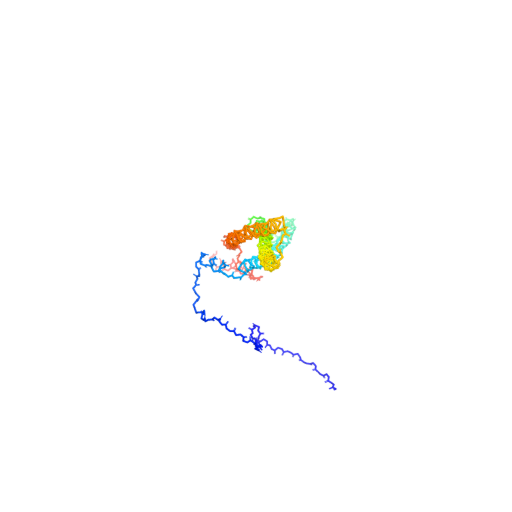.593 1.00 94.75 245 LEU A O 1
ATOM 1999 N N . GLU A 1 246 ? -17.091 -0.221 12.497 1.00 94.75 246 GLU A N 1
ATOM 2000 C CA . GLU A 1 246 ? -16.008 0.580 11.914 1.00 94.75 246 GLU A CA 1
ATOM 2001 C C . GLU A 1 246 ? -14.849 -0.292 11.415 1.00 94.75 246 GLU A C 1
ATOM 2003 O O . GLU A 1 246 ? -14.354 -0.082 10.307 1.00 94.75 246 GLU A O 1
ATOM 2008 N N . LEU A 1 247 ? -14.480 -1.343 12.156 1.00 93.75 247 LEU A N 1
ATOM 2009 C CA . LEU A 1 247 ? -13.456 -2.296 11.722 1.00 93.75 247 LEU A CA 1
ATOM 2010 C C . LEU A 1 247 ? -13.841 -2.990 10.404 1.00 93.75 247 LEU A C 1
ATOM 2012 O O . LEU A 1 247 ? -12.989 -3.154 9.529 1.00 93.75 247 LEU A O 1
ATOM 2016 N N . LYS A 1 248 ? -15.122 -3.353 10.229 1.00 92.06 248 LYS A N 1
ATOM 2017 C CA . LYS A 1 248 ? -15.634 -3.912 8.964 1.00 92.06 248 LYS A CA 1
ATOM 2018 C C . LYS A 1 248 ? -15.519 -2.909 7.813 1.00 92.06 248 LYS A C 1
ATOM 2020 O O . LYS A 1 248 ? -14.948 -3.251 6.782 1.00 92.06 248 LYS A O 1
ATOM 2025 N N . LYS A 1 249 ? -15.954 -1.660 8.015 1.00 93.50 249 LYS A N 1
ATOM 2026 C CA . LYS A 1 249 ? -15.841 -0.595 7.000 1.00 93.50 249 LYS A CA 1
ATOM 2027 C C . LYS A 1 249 ? -14.390 -0.351 6.580 1.00 93.50 249 LYS A C 1
ATOM 2029 O O . LYS A 1 249 ? -14.098 -0.148 5.402 1.00 93.50 249 LYS A O 1
ATOM 2034 N N . VAL A 1 250 ? -13.463 -0.357 7.539 1.00 94.44 250 VAL A N 1
ATOM 2035 C CA . VAL A 1 250 ? -12.030 -0.177 7.267 1.00 94.44 250 VAL A CA 1
ATOM 2036 C C . VAL A 1 250 ? -11.467 -1.372 6.499 1.00 94.44 250 VAL A C 1
ATOM 2038 O O . VAL A 1 250 ? -10.745 -1.168 5.524 1.00 94.44 250 VAL A O 1
ATOM 2041 N N . ARG A 1 251 ? -11.839 -2.603 6.871 1.00 91.19 251 ARG A N 1
ATOM 2042 C CA . ARG A 1 251 ? -11.476 -3.824 6.134 1.00 91.19 251 ARG A CA 1
ATOM 2043 C C . ARG A 1 251 ? -11.908 -3.743 4.666 1.00 91.19 251 ARG A C 1
ATOM 2045 O O . ARG A 1 251 ? -11.069 -3.924 3.787 1.00 91.19 251 ARG A O 1
ATOM 2052 N N . GLU A 1 252 ? -13.175 -3.426 4.406 1.00 91.00 252 GLU A N 1
ATOM 2053 C CA . GLU A 1 252 ? -13.728 -3.288 3.048 1.00 91.00 252 GLU A CA 1
ATOM 2054 C C . GLU A 1 252 ? -12.977 -2.223 2.240 1.00 91.00 252 GLU A C 1
ATOM 2056 O O . GLU A 1 252 ? -12.543 -2.465 1.111 1.00 91.00 252 GLU A O 1
ATOM 2061 N N . ARG A 1 253 ? -12.744 -1.052 2.847 1.00 93.88 253 ARG A N 1
ATOM 2062 C CA . ARG A 1 253 ? -12.020 0.052 2.208 1.00 93.88 253 ARG A CA 1
ATOM 2063 C C . ARG A 1 253 ? -10.601 -0.342 1.812 1.00 93.88 253 ARG A C 1
ATOM 2065 O O . ARG A 1 253 ? -10.182 0.002 0.706 1.00 93.88 253 ARG A O 1
ATOM 2072 N N . ILE A 1 254 ? -9.868 -1.012 2.703 1.00 93.56 254 ILE A N 1
ATOM 2073 C CA . ILE A 1 254 ? -8.480 -1.423 2.462 1.00 93.56 254 ILE A CA 1
ATOM 2074 C C . ILE A 1 254 ? -8.419 -2.454 1.335 1.00 93.56 254 ILE A C 1
ATOM 2076 O O . ILE A 1 254 ? -7.638 -2.273 0.403 1.00 93.56 254 ILE A O 1
ATOM 2080 N N . ILE A 1 255 ? -9.252 -3.499 1.385 1.00 89.50 255 ILE A N 1
ATOM 2081 C CA . ILE A 1 255 ? -9.271 -4.559 0.363 1.00 89.50 255 ILE A CA 1
ATOM 2082 C C . ILE A 1 255 ? -9.585 -3.963 -1.014 1.00 89.50 255 ILE A C 1
ATOM 2084 O O . ILE A 1 255 ? -8.808 -4.147 -1.952 1.00 89.50 255 ILE A O 1
ATOM 2088 N N . SER A 1 256 ? -10.641 -3.148 -1.110 1.00 89.50 256 SER A N 1
ATOM 2089 C CA . SER A 1 256 ? -11.025 -2.496 -2.366 1.00 89.50 256 SER A CA 1
ATOM 2090 C C . SER A 1 256 ? -9.917 -1.590 -2.917 1.00 89.50 256 SER A C 1
ATOM 2092 O O . SER A 1 256 ? -9.630 -1.610 -4.116 1.00 89.50 256 SER A O 1
ATOM 2094 N N . HIS A 1 257 ? -9.244 -0.810 -2.061 1.00 93.25 257 HIS A N 1
ATOM 2095 C CA . HIS A 1 257 ? -8.145 0.049 -2.508 1.00 93.25 257 HIS A CA 1
ATOM 2096 C C . HIS A 1 257 ? -6.925 -0.742 -2.967 1.00 93.25 257 HIS A C 1
ATOM 2098 O O . HIS A 1 257 ? -6.347 -0.402 -3.998 1.00 93.25 257 HIS A O 1
ATOM 2104 N N . ILE A 1 258 ? -6.533 -1.791 -2.238 1.00 90.81 258 ILE A N 1
ATOM 2105 C CA . ILE A 1 258 ? -5.420 -2.650 -2.651 1.00 90.81 258 ILE A CA 1
ATOM 2106 C C . ILE A 1 258 ? -5.721 -3.254 -4.020 1.00 90.81 258 ILE A C 1
ATOM 2108 O O . ILE A 1 258 ? -4.875 -3.173 -4.904 1.00 90.81 258 ILE A O 1
ATOM 2112 N N . ARG A 1 259 ? -6.930 -3.778 -4.237 1.00 90.00 259 ARG A N 1
ATOM 2113 C CA . ARG A 1 259 ? -7.326 -4.328 -5.535 1.00 90.00 259 ARG A CA 1
ATOM 2114 C C . ARG A 1 259 ? -7.243 -3.295 -6.657 1.00 90.00 259 ARG A C 1
ATOM 2116 O O . ARG A 1 259 ? -6.665 -3.589 -7.698 1.00 90.00 259 ARG A O 1
ATOM 2123 N N . LYS A 1 260 ? -7.768 -2.082 -6.452 1.00 90.50 260 LYS A N 1
ATOM 2124 C CA . LYS A 1 260 ? -7.670 -0.991 -7.441 1.00 90.50 260 LYS A CA 1
ATOM 2125 C C . LYS A 1 260 ? -6.216 -0.644 -7.761 1.00 90.50 260 LYS A C 1
ATOM 2127 O O . LYS A 1 260 ? -5.875 -0.453 -8.923 1.00 90.50 260 LYS A O 1
ATOM 2132 N N . LEU A 1 261 ? -5.356 -0.602 -6.745 1.00 91.25 261 LEU A N 1
ATOM 2133 C CA . LEU A 1 261 ? -3.923 -0.372 -6.916 1.00 91.25 261 LEU A CA 1
ATOM 2134 C C . LEU A 1 261 ? -3.243 -1.498 -7.703 1.00 91.25 261 LEU A C 1
ATOM 2136 O O . LEU A 1 261 ? -2.420 -1.197 -8.564 1.00 91.25 261 LEU A O 1
ATOM 2140 N N . MET A 1 262 ? -3.592 -2.763 -7.436 1.00 90.69 262 MET A N 1
ATOM 2141 C CA . MET A 1 262 ? -3.077 -3.908 -8.198 1.00 90.69 262 MET A CA 1
ATOM 2142 C C . MET A 1 262 ? -3.532 -3.838 -9.651 1.00 90.69 262 MET A C 1
ATOM 2144 O O . MET A 1 262 ? -2.697 -3.910 -10.538 1.00 90.69 262 MET A O 1
ATOM 2148 N N . TYR A 1 263 ? -4.819 -3.586 -9.892 1.00 88.62 263 TYR A N 1
ATOM 2149 C CA . TYR A 1 263 ? -5.366 -3.465 -11.241 1.00 88.62 263 TYR A CA 1
ATOM 2150 C C . TYR A 1 263 ? -4.655 -2.371 -12.050 1.00 88.62 263 TYR A C 1
ATOM 2152 O O . TYR A 1 263 ? -4.202 -2.616 -13.162 1.00 88.62 263 TYR A O 1
ATOM 2160 N N . GLN A 1 264 ? -4.458 -1.188 -11.460 1.00 88.56 264 GLN A N 1
ATOM 2161 C CA . GLN A 1 264 ? -3.688 -0.117 -12.098 1.00 88.56 264 GLN A CA 1
ATOM 2162 C C . GLN A 1 264 ? -2.216 -0.500 -12.318 1.00 88.56 264 GLN A C 1
ATOM 2164 O O . GLN A 1 264 ? -1.606 -0.071 -13.292 1.00 88.56 264 GLN A O 1
ATOM 2169 N N . GLY A 1 265 ? -1.615 -1.264 -11.402 1.00 89.38 265 GLY A N 1
ATOM 2170 C CA . GLY A 1 265 ? -0.261 -1.795 -11.568 1.00 89.38 265 GLY A CA 1
ATOM 2171 C C . GLY A 1 265 ? -0.167 -2.779 -12.736 1.00 89.38 265 GLY A C 1
ATOM 2172 O O . GLY A 1 265 ? 0.753 -2.686 -13.546 1.00 89.38 265 GLY A O 1
ATOM 2173 N N . ASP A 1 266 ? -1.141 -3.674 -12.856 1.00 86.94 266 ASP A N 1
ATOM 2174 C CA . ASP A 1 266 ? -1.204 -4.685 -13.907 1.00 86.94 266 ASP A CA 1
ATOM 2175 C C . ASP A 1 266 ? -1.520 -4.063 -15.275 1.00 86.94 266 ASP A C 1
ATOM 2177 O O . ASP A 1 266 ? -0.922 -4.447 -16.278 1.00 86.94 266 ASP A O 1
ATOM 2181 N N . GLU A 1 267 ? -2.372 -3.035 -15.340 1.00 85.44 267 GLU A N 1
ATOM 2182 C CA . GLU A 1 267 ? -2.579 -2.257 -16.569 1.00 85.44 267 GLU A CA 1
ATOM 2183 C C . GLU A 1 267 ? -1.284 -1.595 -17.048 1.00 85.44 267 GLU A C 1
ATOM 2185 O O . GLU A 1 267 ? -0.987 -1.624 -18.246 1.00 85.44 267 GLU A O 1
ATOM 2190 N N . MET A 1 268 ? -0.475 -1.055 -16.128 1.00 83.19 268 MET A N 1
ATOM 2191 C CA . MET A 1 268 ? 0.849 -0.526 -16.470 1.00 83.19 268 MET A CA 1
ATOM 2192 C C . MET A 1 268 ? 1.756 -1.642 -16.996 1.00 83.19 268 MET A C 1
ATOM 2194 O O . MET A 1 268 ? 2.394 -1.467 -18.029 1.00 83.19 268 MET A O 1
ATOM 2198 N N . LEU A 1 269 ? 1.752 -2.819 -16.369 1.00 80.56 269 LEU A N 1
ATOM 2199 C CA . LEU A 1 269 ? 2.515 -3.976 -16.844 1.00 80.56 269 LEU A CA 1
ATOM 2200 C C . LEU A 1 269 ? 2.087 -4.490 -18.217 1.00 80.56 269 LEU A C 1
ATOM 2202 O O . LEU A 1 269 ? 2.932 -5.006 -18.934 1.00 80.56 269 LEU A O 1
ATOM 2206 N N . VAL A 1 270 ? 0.812 -4.385 -18.593 1.00 76.25 270 VAL A N 1
ATOM 2207 C CA . VAL A 1 270 ? 0.310 -4.844 -19.901 1.00 76.25 270 VAL A CA 1
ATOM 2208 C C . VAL A 1 270 ? 0.521 -3.795 -20.991 1.00 76.25 270 VAL A C 1
ATOM 2210 O O . VAL A 1 270 ? 0.799 -4.142 -22.142 1.00 76.25 270 VAL A O 1
ATOM 2213 N N . ARG A 1 271 ? 0.399 -2.507 -20.653 1.00 65.62 271 ARG A N 1
ATOM 2214 C CA . ARG A 1 271 ? 0.608 -1.399 -21.597 1.00 65.62 271 ARG A CA 1
ATOM 2215 C C . ARG A 1 271 ? 2.043 -1.359 -22.112 1.00 65.62 271 ARG A C 1
ATOM 2217 O O . ARG A 1 271 ? 2.286 -1.031 -23.269 1.00 65.62 271 ARG A O 1
ATOM 2224 N N . VAL A 1 272 ? 2.975 -1.713 -21.244 1.00 58.12 272 VAL A N 1
ATOM 2225 C CA . VAL A 1 272 ? 4.398 -1.528 -21.462 1.00 58.12 272 VAL A CA 1
ATOM 2226 C C . VAL A 1 272 ? 4.999 -2.513 -22.504 1.00 58.12 272 VAL A C 1
ATOM 2228 O O . VAL A 1 272 ? 5.726 -2.058 -23.383 1.00 58.12 272 VAL A O 1
ATOM 2231 N N . PRO A 1 273 ? 4.653 -3.818 -22.535 1.00 56.47 273 PRO A N 1
ATOM 2232 C CA . PRO A 1 273 ? 5.065 -4.750 -23.594 1.00 56.47 273 PRO A CA 1
ATOM 2233 C C . PRO A 1 273 ? 4.360 -4.569 -24.947 1.00 56.47 273 PRO A C 1
ATOM 2235 O O . PRO A 1 273 ? 4.832 -5.099 -25.947 1.00 56.47 273 PRO A O 1
ATOM 2238 N N . ARG A 1 274 ? 3.208 -3.880 -25.001 1.00 45.16 274 ARG A N 1
ATOM 2239 C CA . ARG A 1 274 ? 2.379 -3.754 -26.219 1.00 45.16 274 ARG A CA 1
ATOM 2240 C C . ARG A 1 274 ? 2.680 -2.519 -27.069 1.00 45.16 274 ARG A C 1
ATOM 2242 O O . ARG A 1 274 ? 2.022 -2.328 -28.090 1.00 45.16 274 ARG A O 1
ATOM 2249 N N . HIS A 1 275 ? 3.628 -1.666 -26.679 1.00 43.16 275 HIS A N 1
ATOM 2250 C CA . HIS A 1 275 ? 3.927 -0.477 -27.471 1.00 43.16 275 HIS A CA 1
ATOM 2251 C C . HIS A 1 275 ? 4.684 -0.865 -28.759 1.00 43.16 275 HIS A C 1
ATOM 2253 O O . HIS A 1 275 ? 5.763 -1.451 -28.669 1.00 43.16 275 HIS A O 1
ATOM 2259 N N . PRO A 1 276 ? 4.188 -0.509 -29.962 1.00 43.00 276 PRO A N 1
ATOM 2260 C CA . PRO A 1 276 ? 4.762 -0.937 -31.246 1.00 43.00 276 PRO A CA 1
ATOM 2261 C C . PRO A 1 276 ? 6.182 -0.413 -31.541 1.00 43.00 276 PRO A C 1
ATOM 2263 O O . PRO A 1 276 ? 6.787 -0.794 -32.536 1.00 43.00 276 PRO A O 1
ATOM 2266 N N . LYS A 1 277 ? 6.733 0.458 -30.683 1.00 45.47 277 LYS A N 1
ATOM 2267 C CA . LYS A 1 277 ? 8.136 0.899 -30.744 1.00 45.47 277 LYS A CA 1
ATOM 2268 C C . LYS A 1 277 ? 9.076 -0.006 -29.942 1.00 45.47 277 LYS A C 1
ATOM 2270 O O . LYS A 1 277 ? 10.243 -0.116 -30.293 1.00 45.47 277 LYS A O 1
ATOM 2275 N N . ALA A 1 278 ? 8.562 -0.727 -28.941 1.00 41.88 278 ALA A N 1
ATOM 2276 C CA . ALA A 1 278 ? 9.286 -1.805 -28.268 1.00 41.88 278 ALA A CA 1
ATOM 2277 C C . ALA A 1 278 ? 9.348 -3.080 -29.133 1.00 41.88 278 ALA A C 1
ATOM 2279 O O . ALA A 1 278 ? 10.259 -3.884 -28.974 1.00 41.88 278 ALA A O 1
ATOM 2280 N N . THR A 1 279 ? 8.438 -3.237 -30.103 1.00 40.38 279 THR A N 1
ATOM 2281 C CA . THR A 1 279 ? 8.530 -4.255 -31.168 1.00 40.38 279 THR A CA 1
ATOM 2282 C C . THR A 1 279 ? 9.318 -3.786 -32.395 1.00 40.38 279 THR A C 1
ATOM 2284 O O . THR A 1 279 ? 9.401 -4.511 -33.381 1.00 40.38 279 THR A O 1
ATOM 2287 N N . GLY A 1 280 ? 9.972 -2.620 -32.313 1.00 40.41 280 GLY A N 1
ATOM 2288 C CA . GLY A 1 280 ? 11.113 -2.286 -33.170 1.00 40.41 280 GLY A CA 1
ATOM 2289 C C . GLY A 1 280 ? 12.373 -3.087 -32.821 1.00 40.41 280 GLY A C 1
ATOM 2290 O O . GLY A 1 280 ? 13.373 -2.975 -33.521 1.00 40.41 280 GLY A O 1
ATOM 2291 N N . PHE A 1 281 ? 12.335 -3.911 -31.766 1.00 40.72 281 PHE A N 1
ATOM 2292 C CA . PHE A 1 281 ? 13.302 -4.985 -31.589 1.00 40.72 281 PHE A CA 1
ATOM 2293 C C . PHE A 1 281 ? 12.987 -6.095 -32.594 1.00 40.72 281 PHE A C 1
ATOM 2295 O O . PHE A 1 281 ? 11.961 -6.765 -32.432 1.00 40.72 281 PHE A O 1
ATOM 2302 N N . PRO A 1 282 ? 13.836 -6.331 -33.611 1.00 30.27 282 PRO A N 1
ATOM 2303 C CA . PRO A 1 282 ? 13.721 -7.556 -34.374 1.00 30.27 282 PRO A CA 1
ATOM 2304 C C . PRO A 1 282 ? 13.805 -8.736 -33.392 1.00 30.27 282 PRO A C 1
ATOM 2306 O O . PRO A 1 282 ? 14.682 -8.751 -32.516 1.00 30.27 282 PRO A O 1
ATOM 2309 N N . PRO A 1 283 ? 12.911 -9.735 -33.495 1.00 35.69 283 PRO A N 1
ATOM 2310 C CA . PRO A 1 283 ? 13.223 -11.025 -32.924 1.00 35.69 283 PRO A CA 1
ATOM 2311 C C . PRO A 1 283 ? 14.494 -11.482 -33.639 1.00 35.69 283 PRO A C 1
ATOM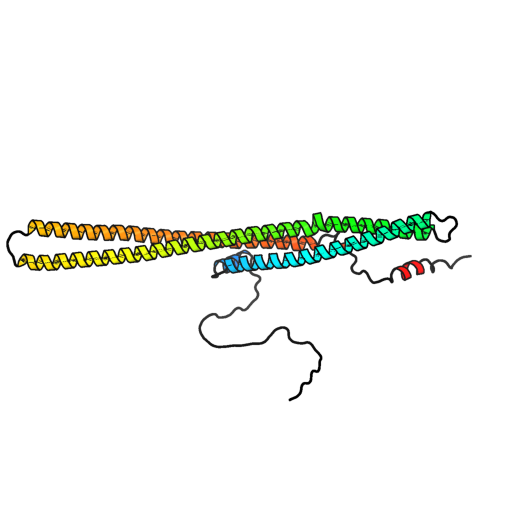 2313 O O . PRO A 1 283 ? 14.504 -11.600 -34.860 1.00 35.69 283 PRO A O 1
ATOM 2316 N N . GLN A 1 284 ? 15.536 -11.752 -32.855 1.00 33.34 284 GLN A N 1
ATOM 2317 C CA . GLN A 1 284 ? 16.861 -12.186 -33.296 1.00 33.34 284 GLN A CA 1
ATOM 2318 C C . GLN A 1 284 ? 17.787 -11.041 -33.745 1.00 33.34 284 GLN A C 1
ATOM 2320 O O . GLN A 1 284 ? 17.639 -10.443 -34.803 1.00 33.34 284 GLN A O 1
ATOM 2325 N N . MET A 1 285 ? 18.854 -10.834 -32.976 1.00 29.22 285 MET A N 1
ATOM 2326 C CA . MET A 1 285 ? 20.174 -10.861 -33.597 1.00 29.22 285 MET A CA 1
ATOM 2327 C C . MET A 1 285 ? 20.544 -12.341 -33.747 1.00 29.22 285 MET A C 1
ATOM 2329 O O . MET A 1 285 ? 20.888 -12.961 -32.738 1.00 29.22 285 MET A O 1
ATOM 2333 N N . PRO A 1 286 ? 20.491 -12.942 -34.946 1.00 32.84 286 PRO A N 1
ATOM 2334 C CA . PRO A 1 286 ? 21.409 -14.006 -35.274 1.00 32.84 286 PRO A CA 1
ATOM 2335 C C . PRO A 1 286 ? 22.720 -13.336 -35.699 1.00 32.84 286 PRO A C 1
ATOM 2337 O O . PRO A 1 286 ? 22.841 -12.762 -36.777 1.00 32.84 286 PRO A O 1
ATOM 2340 N N . THR A 1 287 ? 23.678 -13.365 -34.777 1.00 34.19 287 THR A N 1
ATOM 2341 C CA . THR A 1 287 ? 25.043 -13.826 -35.045 1.00 34.19 287 THR A CA 1
ATOM 2342 C C . THR A 1 287 ? 25.554 -13.561 -36.463 1.00 34.19 287 THR A C 1
ATOM 2344 O O . THR A 1 287 ? 25.311 -14.387 -37.325 1.00 34.19 287 THR A O 1
ATOM 2347 N N . VAL A 1 288 ? 26.308 -12.477 -36.686 1.00 35.00 288 VAL A N 1
ATOM 2348 C CA . VAL A 1 288 ? 27.527 -12.446 -37.537 1.00 35.00 288 VAL A CA 1
ATOM 2349 C C . VAL A 1 288 ? 27.418 -12.929 -39.014 1.00 35.00 288 VAL A C 1
ATOM 2351 O O . VAL A 1 288 ? 28.385 -12.816 -39.750 1.00 35.00 288 VAL A O 1
ATOM 2354 N N . LEU A 1 289 ? 26.259 -13.361 -39.520 1.00 34.59 289 LEU A N 1
ATOM 2355 C CA . LEU A 1 289 ? 26.108 -14.044 -40.815 1.00 34.59 289 LEU A CA 1
ATOM 2356 C C . LEU A 1 289 ? 25.206 -13.303 -41.811 1.00 34.59 289 LEU A C 1
ATOM 2358 O O . LEU A 1 289 ? 25.157 -13.671 -42.979 1.00 34.59 289 LEU A O 1
ATOM 2362 N N . ALA A 1 290 ? 24.536 -12.215 -41.419 1.00 31.22 290 ALA A N 1
ATOM 2363 C CA . ALA A 1 290 ? 23.744 -11.429 -42.373 1.00 31.22 290 ALA A CA 1
ATOM 2364 C C . ALA A 1 290 ? 24.617 -10.625 -43.363 1.00 31.22 290 ALA A C 1
ATOM 2366 O O . ALA A 1 290 ? 24.168 -10.322 -44.470 1.00 31.22 290 ALA A O 1
ATOM 2367 N N . TYR A 1 291 ? 25.872 -10.332 -43.002 1.00 33.59 291 TYR A N 1
ATOM 2368 C CA . TYR A 1 291 ? 26.805 -9.595 -43.861 1.00 33.59 291 TYR A CA 1
ATOM 2369 C C . TYR A 1 291 ? 27.354 -10.435 -45.028 1.00 33.59 291 TYR A C 1
ATOM 2371 O O . TYR A 1 291 ? 27.750 -9.858 -46.036 1.00 33.59 291 TYR A O 1
ATOM 2379 N N . GLU A 1 292 ? 27.307 -11.772 -44.955 1.00 36.09 292 GLU A N 1
ATOM 2380 C CA . GLU A 1 292 ? 27.669 -12.630 -46.096 1.00 36.09 292 GLU A CA 1
ATOM 2381 C C . GLU A 1 292 ? 26.536 -12.735 -47.130 1.00 36.09 292 GLU A C 1
ATOM 2383 O O . GLU A 1 292 ? 26.807 -12.809 -48.325 1.00 36.09 292 GLU A O 1
ATOM 2388 N N . THR A 1 293 ? 25.263 -12.646 -46.729 1.00 34.81 293 THR A N 1
ATOM 2389 C CA . THR A 1 293 ? 24.134 -12.767 -47.674 1.00 34.81 293 THR A CA 1
ATOM 2390 C C . THR A 1 293 ? 23.835 -11.496 -48.474 1.00 34.81 293 THR A C 1
ATOM 2392 O O . THR A 1 293 ? 23.516 -11.604 -49.655 1.00 34.81 293 THR A O 1
ATOM 2395 N N . CYS A 1 294 ? 23.983 -10.295 -47.899 1.00 31.72 294 CYS A N 1
ATOM 2396 C CA . CYS A 1 294 ? 23.709 -9.056 -48.647 1.00 31.72 294 CYS A CA 1
ATOM 2397 C C . CYS A 1 294 ? 24.840 -8.653 -49.608 1.00 31.72 294 CYS A C 1
ATOM 2399 O O . CYS A 1 294 ? 24.565 -8.031 -50.627 1.00 31.72 294 CYS A O 1
ATOM 2401 N N . ILE A 1 295 ? 26.096 -9.030 -49.342 1.00 36.88 295 ILE A N 1
ATOM 2402 C CA . ILE A 1 295 ? 27.217 -8.721 -50.253 1.00 36.88 295 ILE A CA 1
ATOM 2403 C C . ILE A 1 295 ? 27.300 -9.738 -51.412 1.00 36.88 295 ILE A C 1
ATOM 2405 O O . ILE A 1 295 ? 27.776 -9.406 -52.499 1.00 36.88 295 ILE A O 1
ATOM 2409 N N . LEU A 1 296 ? 26.765 -10.953 -51.234 1.00 37.25 296 LEU A N 1
ATOM 2410 C CA . LEU A 1 296 ? 26.738 -11.979 -52.285 1.00 37.25 296 LEU A CA 1
ATOM 2411 C C . LEU A 1 296 ? 25.478 -11.955 -53.168 1.00 37.25 296 LEU A C 1
ATOM 2413 O O . LEU A 1 296 ? 25.536 -12.478 -54.279 1.00 37.25 296 LEU A O 1
ATOM 2417 N N . GLN A 1 297 ? 24.370 -11.332 -52.745 1.00 37.47 297 GLN A N 1
ATOM 2418 C CA . GLN A 1 297 ? 23.165 -11.234 -53.588 1.00 37.47 297 GLN A CA 1
ATOM 2419 C C . GLN A 1 297 ? 23.222 -10.116 -54.641 1.00 37.47 297 GLN A C 1
ATOM 2421 O O . GLN A 1 297 ? 22.668 -10.306 -55.721 1.00 37.47 297 GLN A O 1
ATOM 2426 N N . ASP A 1 298 ? 23.972 -9.035 -54.410 1.00 37.62 298 ASP A N 1
ATOM 2427 C CA . ASP A 1 298 ? 24.190 -7.992 -55.431 1.00 37.62 298 ASP A CA 1
ATOM 2428 C C . ASP A 1 298 ? 25.346 -8.315 -56.399 1.00 37.62 298 ASP A C 1
ATOM 2430 O O . ASP A 1 298 ? 25.520 -7.634 -57.407 1.00 37.62 298 ASP A O 1
ATOM 2434 N N . SER A 1 299 ? 26.106 -9.391 -56.150 1.00 41.75 299 SER A N 1
ATOM 2435 C CA . SER A 1 299 ? 27.207 -9.835 -57.025 1.00 41.75 299 SER A CA 1
ATOM 2436 C C . SER A 1 299 ? 26.817 -10.951 -58.012 1.00 41.75 299 SER A C 1
ATOM 2438 O O . SER A 1 299 ? 27.643 -11.341 -58.830 1.00 41.75 299 SER A O 1
ATOM 2440 N N . PHE A 1 300 ? 25.579 -11.466 -57.971 1.00 40.72 300 PHE A N 1
ATOM 2441 C CA . PHE A 1 300 ? 25.100 -12.533 -58.875 1.00 40.72 300 PHE A CA 1
ATOM 2442 C C . PHE A 1 300 ? 23.873 -12.150 -59.726 1.00 40.72 300 PHE A C 1
ATOM 2444 O O . PHE A 1 300 ? 23.255 -13.014 -60.347 1.00 40.72 300 PHE A O 1
ATOM 2451 N N . ALA A 1 301 ? 23.541 -10.858 -59.809 1.00 42.38 301 ALA A N 1
ATOM 2452 C CA . ALA A 1 301 ? 22.488 -10.326 -60.683 1.00 42.38 301 ALA A CA 1
ATOM 2453 C C . ALA A 1 301 ? 23.042 -9.412 -61.794 1.00 42.38 301 ALA A C 1
ATOM 2455 O O . ALA A 1 301 ? 22.418 -8.421 -62.166 1.00 42.38 301 ALA A O 1
ATOM 2456 N N . GLY A 1 302 ? 24.220 -9.741 -62.327 1.00 39.66 302 GLY A N 1
ATOM 2457 C CA . GLY A 1 302 ? 24.881 -8.943 -63.355 1.00 39.66 302 GLY A CA 1
ATOM 2458 C C . GLY A 1 302 ? 25.763 -9.774 -64.274 1.00 39.66 302 GLY A C 1
ATOM 2459 O O . GLY A 1 302 ? 26.944 -9.490 -64.369 1.00 39.66 302 GLY A O 1
ATOM 2460 N N . ASP A 1 303 ? 25.193 -10.790 -64.922 1.00 49.56 303 ASP A N 1
ATOM 2461 C CA . ASP A 1 303 ? 25.813 -11.440 -66.084 1.00 49.56 303 ASP A CA 1
ATOM 2462 C C . ASP A 1 303 ? 24.727 -11.931 -67.056 1.00 49.56 303 ASP A C 1
ATOM 2464 O O . ASP A 1 303 ? 24.496 -13.127 -67.189 1.00 49.56 303 ASP A O 1
ATOM 2468 N N . VAL A 1 304 ? 24.022 -11.010 -67.731 1.00 40.34 304 VAL A N 1
ATOM 2469 C CA . VAL A 1 304 ? 23.429 -11.265 -69.060 1.00 40.34 304 VAL A CA 1
ATOM 2470 C C . VAL A 1 304 ? 23.293 -9.936 -69.821 1.00 40.34 304 VAL A C 1
ATOM 2472 O O . VAL A 1 304 ? 22.658 -9.010 -69.326 1.00 40.34 304 VAL A O 1
ATOM 2475 N N . TYR A 1 305 ? 23.810 -9.940 -71.055 1.00 33.84 305 TYR A N 1
ATOM 2476 C CA . TYR A 1 305 ? 23.709 -8.969 -72.162 1.00 33.84 305 TYR A CA 1
ATOM 2477 C C . TYR A 1 305 ? 24.945 -8.093 -72.435 1.00 33.84 305 TYR A C 1
ATOM 2479 O O . TYR A 1 305 ? 25.084 -7.015 -71.876 1.00 33.84 305 TYR A O 1
ATOM 2487 N N . GLN A 1 306 ? 25.734 -8.605 -73.398 1.00 36.22 306 GLN A N 1
ATOM 2488 C CA . GLN A 1 306 ? 26.538 -7.928 -74.438 1.00 36.22 306 GLN A CA 1
ATOM 2489 C C . GLN A 1 306 ? 27.525 -6.829 -74.038 1.00 36.22 306 GLN A C 1
ATOM 2491 O O . GLN A 1 306 ? 27.090 -5.703 -73.724 1.00 36.22 306 GLN A O 1
#